Protein AF-A0A4Q6AER2-F1 (afdb_monomer_lite)

Radius of gyration: 23.09 Å; chains: 1; bounding box: 54×40×74 Å

Sequence (255 aa):
MKRNTKSDTPRANVMIEYSQPNTHKSFHVGHMRNVVLGDSLGRIYKACGYPVTMVNYIGDEGAHIAKCLWYILKNGHKAPAEHRGEWLGQMYAAATMALDDATVEEKPVFNAEVSQVLRDIESKKGDTYELWKSTREWSLDDFKEIYEWSGAHFDHWFYESEVSEESQEIVDEYLKKDVFVESDRSASSKPRKRSTSLPPNKISISNKCSVPWIRWASRRRRTATTCRTAWSCSLMERCRLVKGTSSPLANCVSA

pLDDT: mean 76.52, std 24.78, range [23.09, 97.62]

Structure (mmCIF, N/CA/C/O backbone):
data_AF-A0A4Q6AER2-F1
#
_entry.id   AF-A0A4Q6AER2-F1
#
loop_
_atom_site.group_PDB
_atom_site.id
_atom_site.type_symbol
_atom_site.label_atom_id
_atom_site.label_alt_id
_atom_site.label_comp_id
_atom_site.label_asym_id
_atom_site.label_entity_id
_atom_site.label_seq_id
_atom_site.pdbx_PDB_ins_code
_atom_site.Cartn_x
_atom_site.Cartn_y
_atom_site.Cartn_z
_atom_site.occupancy
_atom_site.B_iso_or_equiv
_atom_site.auth_seq_id
_atom_site.auth_comp_id
_atom_site.auth_asym_id
_atom_site.auth_atom_id
_atom_site.pdbx_PDB_model_num
ATOM 1 N N . MET A 1 1 ? -28.070 -12.450 37.925 1.00 40.81 1 MET A N 1
ATOM 2 C CA . MET A 1 1 ? -27.191 -11.322 38.318 1.00 40.81 1 MET A CA 1
ATOM 3 C C . MET A 1 1 ? -27.025 -10.381 37.120 1.00 40.81 1 MET A C 1
ATOM 5 O O . MET A 1 1 ? -26.186 -10.630 36.265 1.00 40.81 1 MET A O 1
ATOM 9 N N . LYS A 1 2 ? -27.866 -9.346 36.980 1.00 42.84 2 LYS A N 1
ATOM 10 C CA . LYS A 1 2 ? -27.660 -8.298 35.962 1.00 42.84 2 LYS A CA 1
ATOM 11 C C . LYS A 1 2 ? -26.623 -7.329 36.528 1.00 42.84 2 LYS A C 1
ATOM 13 O O . LYS A 1 2 ? -26.952 -6.545 37.412 1.00 42.84 2 LYS A O 1
ATOM 18 N N . ARG A 1 3 ? -25.362 -7.432 36.099 1.00 48.50 3 ARG A N 1
ATOM 19 C CA . ARG A 1 3 ? -24.336 -6.445 36.462 1.00 48.50 3 ARG A CA 1
ATOM 20 C C . ARG A 1 3 ? -24.690 -5.132 35.764 1.00 48.50 3 ARG A C 1
ATOM 22 O O . ARG A 1 3 ? -24.495 -4.986 34.565 1.00 48.50 3 ARG A O 1
ATOM 29 N N . ASN A 1 4 ? -25.281 -4.214 36.522 1.00 50.06 4 ASN A N 1
ATOM 30 C CA . ASN A 1 4 ? -25.553 -2.853 36.093 1.00 50.06 4 ASN A CA 1
ATOM 31 C C . ASN A 1 4 ? -24.222 -2.084 36.088 1.00 50.06 4 ASN A C 1
ATOM 33 O O . ASN A 1 4 ? -23.791 -1.581 37.118 1.00 50.06 4 ASN A O 1
ATOM 37 N N . THR A 1 5 ? -23.525 -2.072 34.951 1.00 53.34 5 THR A N 1
ATOM 38 C CA . THR A 1 5 ? -22.252 -1.352 34.762 1.00 53.34 5 THR A CA 1
ATOM 39 C C . THR A 1 5 ? -22.446 -0.116 33.889 1.00 53.34 5 THR A C 1
ATOM 41 O O . THR A 1 5 ? -21.675 0.121 32.955 1.00 53.34 5 THR A O 1
ATOM 44 N N . LYS A 1 6 ? -23.498 0.668 34.137 1.00 52.53 6 LYS A N 1
ATOM 45 C CA . LYS A 1 6 ? -23.556 2.023 33.590 1.00 52.53 6 LYS A CA 1
ATOM 46 C C . LYS A 1 6 ? -22.633 2.896 34.436 1.00 52.53 6 LYS A C 1
ATOM 48 O O . LYS A 1 6 ? -23.032 3.402 35.474 1.00 52.53 6 LYS A O 1
ATOM 53 N N . SER A 1 7 ? -21.369 2.992 34.029 1.00 59.94 7 SER A N 1
ATOM 54 C CA . SER A 1 7 ? -20.524 4.103 34.456 1.00 59.94 7 SER A CA 1
ATOM 55 C C . SER A 1 7 ? -21.081 5.371 33.812 1.00 59.94 7 SER A C 1
ATOM 57 O O . SER A 1 7 ? -21.193 5.413 32.589 1.00 59.94 7 SER A O 1
ATOM 59 N N . ASP A 1 8 ? -21.400 6.393 34.604 1.00 65.56 8 ASP A N 1
ATOM 60 C CA . ASP A 1 8 ? -21.919 7.686 34.117 1.00 65.56 8 ASP A CA 1
ATOM 61 C C . ASP A 1 8 ? -20.894 8.506 33.313 1.00 65.56 8 ASP A C 1
ATOM 63 O O . ASP A 1 8 ? -21.194 9.581 32.799 1.00 65.56 8 ASP A O 1
ATOM 67 N N . THR A 1 9 ? -19.665 8.009 33.167 1.00 71.50 9 THR A N 1
ATOM 68 C CA . THR A 1 9 ? -18.655 8.612 32.300 1.00 71.50 9 THR A CA 1
ATOM 69 C C . THR A 1 9 ? -18.897 8.213 30.840 1.00 71.50 9 THR A C 1
ATOM 71 O O . THR A 1 9 ? -18.952 7.012 30.546 1.00 71.50 9 THR A O 1
ATOM 74 N N . PRO A 1 10 ? -18.988 9.180 29.903 1.00 75.75 10 PRO A N 1
ATOM 75 C CA . PRO A 1 10 ? -19.065 8.887 28.478 1.00 75.75 10 PRO A CA 1
ATOM 76 C C . PRO A 1 10 ? -17.901 7.991 28.046 1.00 75.75 10 PRO A C 1
ATOM 78 O O . PRO A 1 10 ? -16.742 8.250 28.383 1.00 75.75 10 PRO A O 1
ATOM 81 N N . ARG A 1 11 ? -18.204 6.922 27.303 1.00 82.75 11 ARG A N 1
ATOM 82 C CA . ARG A 1 11 ? -17.177 6.038 26.737 1.00 82.75 11 ARG A CA 1
ATOM 83 C C . ARG A 1 11 ? -16.315 6.839 25.759 1.00 82.75 11 ARG A C 1
ATOM 85 O O . ARG A 1 11 ? -16.834 7.624 24.971 1.00 82.75 11 ARG A O 1
ATOM 92 N N . ALA A 1 12 ? -15.004 6.620 25.797 1.00 89.19 12 ALA A N 1
ATOM 93 C CA . ALA A 1 12 ? -14.096 7.227 24.832 1.00 89.19 12 ALA A CA 1
ATOM 94 C C . ALA A 1 12 ? -14.361 6.688 23.416 1.00 89.19 12 ALA A C 1
ATOM 96 O O . ALA A 1 12 ? -14.646 5.503 23.249 1.00 89.19 12 ALA A O 1
ATOM 97 N N . ASN A 1 13 ? -14.210 7.548 22.408 1.00 91.19 13 ASN A N 1
ATOM 98 C CA . ASN A 1 13 ? -14.193 7.136 21.005 1.00 91.19 13 ASN A CA 1
ATOM 99 C C . ASN A 1 13 ? -12.938 6.309 20.717 1.00 91.19 13 ASN A C 1
ATOM 101 O O . ASN A 1 13 ? -11.828 6.720 21.065 1.00 91.19 13 ASN A O 1
ATOM 105 N N . VAL A 1 14 ? -13.115 5.157 20.074 1.00 94.00 14 VAL A N 1
ATOM 106 C CA . VAL A 1 14 ? -12.032 4.223 19.752 1.00 94.00 14 VAL A CA 1
ATOM 107 C C . VAL A 1 14 ? -11.899 4.121 18.237 1.00 94.00 14 VAL A C 1
ATOM 109 O O . VAL A 1 14 ? -12.843 3.752 17.550 1.00 94.00 14 VAL A O 1
ATOM 112 N N . MET A 1 15 ? -10.716 4.421 17.707 1.00 94.88 15 MET A N 1
ATOM 113 C CA . MET A 1 15 ? -10.389 4.163 16.304 1.00 94.88 15 MET A CA 1
ATOM 114 C C . MET A 1 15 ? -9.469 2.947 16.225 1.00 94.88 15 MET A C 1
ATOM 116 O O . MET A 1 15 ? -8.431 2.929 16.891 1.00 94.88 15 MET A O 1
ATOM 120 N N . ILE A 1 16 ? -9.841 1.948 15.425 1.00 95.25 16 ILE A N 1
ATOM 121 C CA . ILE A 1 16 ? -9.050 0.728 15.222 1.00 95.25 16 ILE A CA 1
ATOM 122 C C . ILE A 1 16 ? -8.626 0.673 13.762 1.00 95.25 16 ILE A C 1
ATOM 124 O O . ILE A 1 16 ? -9.452 0.536 12.865 1.00 95.25 16 ILE A O 1
ATOM 128 N N . GLU A 1 17 ? -7.322 0.800 13.554 1.00 95.56 17 GLU A N 1
ATOM 129 C CA . GLU A 1 17 ? -6.663 0.723 12.255 1.00 95.56 17 GLU A CA 1
ATOM 130 C C . GLU A 1 17 ? -6.083 -0.674 12.060 1.00 95.56 17 GLU A C 1
ATOM 132 O O . GLU A 1 17 ? -5.339 -1.150 12.921 1.00 95.56 17 GLU A O 1
ATOM 137 N N . TYR A 1 18 ? -6.440 -1.339 10.961 1.00 95.62 18 TYR A N 1
ATOM 138 C CA . TYR A 1 18 ? -5.986 -2.701 10.685 1.00 95.62 18 TYR A CA 1
ATOM 139 C C . TYR A 1 18 ? -5.980 -3.036 9.187 1.00 95.62 18 TYR A C 1
ATOM 141 O O . TYR A 1 18 ? -6.359 -2.222 8.350 1.00 95.62 18 TYR A O 1
ATOM 149 N N . SER A 1 19 ? -5.520 -4.249 8.864 1.00 94.62 19 SER A N 1
ATOM 150 C CA . SER A 1 19 ? -5.214 -4.753 7.518 1.00 94.62 19 SER A CA 1
ATOM 151 C C . SER A 1 19 ? -4.006 -4.095 6.841 1.00 94.62 19 SER A C 1
ATOM 153 O O . SER A 1 19 ? -2.975 -4.752 6.698 1.00 94.62 19 SER A O 1
ATOM 155 N N . GLN A 1 20 ? -4.115 -2.812 6.483 1.00 91.19 20 GLN A N 1
ATOM 156 C CA . GLN A 1 20 ? -3.054 -1.972 5.906 1.00 91.19 20 GLN A CA 1
ATOM 157 C C . GLN A 1 20 ? -2.209 -2.635 4.799 1.00 91.19 20 GLN A C 1
ATOM 159 O O . GLN A 1 20 ? -0.976 -2.662 4.895 1.00 91.19 20 GLN A O 1
ATOM 164 N N . PRO A 1 21 ? -2.829 -3.216 3.756 1.00 94.44 21 PRO A N 1
ATOM 165 C CA . PRO A 1 21 ? -2.076 -3.776 2.648 1.00 94.44 21 PRO A CA 1
ATOM 166 C C . PRO A 1 21 ? -1.422 -2.672 1.809 1.00 94.44 21 PRO A C 1
ATOM 168 O O . PRO A 1 21 ? -1.890 -1.533 1.742 1.00 94.44 21 PRO A O 1
ATOM 171 N N . ASN A 1 22 ? -0.355 -3.055 1.116 1.00 94.69 22 ASN A N 1
ATOM 172 C CA . ASN A 1 22 ? 0.241 -2.243 0.063 1.00 94.69 22 ASN A CA 1
ATOM 173 C C . ASN A 1 22 ? -0.362 -2.642 -1.283 1.00 94.69 22 ASN A C 1
ATOM 175 O O . ASN A 1 22 ? -0.430 -3.833 -1.589 1.00 94.69 22 ASN A O 1
ATOM 179 N N . THR A 1 23 ? -0.743 -1.664 -2.099 1.00 94.38 23 THR A N 1
ATOM 180 C CA . THR A 1 23 ? -1.141 -1.914 -3.493 1.00 94.38 23 THR A CA 1
ATOM 181 C C . THR A 1 23 ? 0.036 -2.469 -4.299 1.00 94.38 23 THR A C 1
ATOM 183 O O . THR A 1 23 ? 1.196 -2.343 -3.897 1.00 94.38 23 THR A O 1
ATOM 186 N N . HIS A 1 24 ? -0.246 -3.094 -5.445 1.00 94.12 24 HIS A N 1
ATOM 187 C CA . HIS A 1 24 ? 0.768 -3.699 -6.323 1.00 94.12 24 HIS A CA 1
ATOM 188 C C . HIS A 1 24 ? 1.583 -4.835 -5.679 1.00 94.12 24 HIS A C 1
ATOM 190 O O . HIS A 1 24 ? 2.561 -5.293 -6.260 1.00 94.12 24 HIS A O 1
ATOM 196 N N . LYS A 1 25 ? 1.201 -5.307 -4.487 1.00 92.31 25 LYS A N 1
ATOM 197 C CA . LYS A 1 25 ? 1.739 -6.511 -3.851 1.00 92.31 25 LYS A CA 1
ATOM 198 C C . LYS A 1 25 ? 0.611 -7.496 -3.605 1.00 92.31 25 LYS A C 1
ATOM 200 O O . LYS A 1 25 ? -0.510 -7.098 -3.304 1.00 92.31 25 LYS A O 1
ATOM 205 N N . SER A 1 26 ? 0.933 -8.784 -3.647 1.00 89.56 26 SER A N 1
ATOM 206 C CA . SER A 1 26 ? -0.034 -9.827 -3.321 1.00 89.56 26 SER A CA 1
ATOM 207 C C . SER A 1 26 ? -0.502 -9.726 -1.869 1.00 89.56 26 SER A C 1
ATOM 209 O O . SER A 1 26 ? 0.297 -9.589 -0.932 1.00 89.56 26 SER A O 1
ATOM 211 N N . PHE A 1 27 ? -1.808 -9.876 -1.669 1.00 92.62 27 PHE A N 1
ATOM 212 C CA . PHE A 1 27 ? -2.392 -9.999 -0.344 1.00 92.62 27 PHE A CA 1
ATOM 213 C C . PHE A 1 27 ? -2.133 -11.409 0.210 1.00 92.62 27 PHE A C 1
ATOM 215 O O . PHE A 1 27 ? -2.723 -12.386 -0.233 1.00 92.62 27 PHE A O 1
ATOM 222 N N . HIS A 1 28 ? -1.222 -11.538 1.176 1.00 90.06 28 HIS A N 1
ATOM 223 C CA . HIS A 1 28 ? -0.874 -12.831 1.783 1.00 90.06 28 HIS A CA 1
ATOM 224 C C . HIS A 1 28 ? -1.464 -13.034 3.194 1.00 90.06 28 HIS A C 1
ATOM 226 O O . HIS A 1 28 ? -1.944 -12.101 3.839 1.00 90.06 28 HIS A O 1
ATOM 232 N N . VAL A 1 29 ? -1.333 -14.258 3.727 1.00 91.31 29 VAL A N 1
ATOM 233 C CA . VAL A 1 29 ? -1.827 -14.685 5.059 1.00 91.31 29 VAL A CA 1
ATOM 234 C C . VAL A 1 29 ? -1.385 -13.786 6.225 1.00 91.31 29 VAL A C 1
ATOM 236 O O . VAL A 1 29 ? -2.069 -13.674 7.241 1.00 91.31 29 VAL A O 1
ATOM 239 N N . GLY A 1 30 ? -0.255 -13.094 6.070 1.00 90.62 30 GLY A N 1
ATOM 240 C CA . GLY A 1 30 ? 0.243 -12.136 7.058 1.00 90.62 30 GLY A CA 1
ATOM 241 C C . GLY A 1 30 ? -0.695 -10.941 7.235 1.00 90.62 30 GLY A C 1
ATOM 242 O O . GLY A 1 30 ? -0.931 -10.527 8.368 1.00 90.62 30 GLY A O 1
ATOM 243 N N . HIS A 1 31 ? -1.290 -10.442 6.148 1.00 94.12 31 HIS A N 1
ATOM 244 C CA . HIS A 1 31 ? -2.322 -9.408 6.223 1.00 94.12 31 HIS A CA 1
ATOM 245 C C . HIS A 1 31 ? -3.608 -9.968 6.830 1.00 94.12 31 HIS A C 1
ATOM 247 O O . HIS A 1 31 ? -4.196 -9.330 7.699 1.00 94.12 31 HIS A O 1
ATOM 253 N N . MET A 1 32 ? -4.000 -11.195 6.463 1.00 94.44 32 MET A N 1
ATOM 254 C CA . MET A 1 32 ? -5.214 -11.827 6.994 1.00 94.44 32 MET A CA 1
ATOM 255 C C . MET A 1 32 ? -5.188 -11.955 8.524 1.00 94.44 32 MET A C 1
ATOM 257 O O . MET A 1 32 ? -6.190 -11.700 9.188 1.00 94.44 32 MET A O 1
ATOM 261 N N . ARG A 1 33 ? -4.026 -12.246 9.122 1.00 95.50 33 ARG A N 1
ATOM 262 C CA . ARG A 1 33 ? -3.867 -12.209 10.586 1.00 95.50 33 ARG A CA 1
ATOM 263 C C . ARG A 1 33 ? -4.267 -10.849 11.175 1.00 95.50 33 ARG A C 1
ATOM 265 O O . ARG A 1 33 ? -4.957 -10.808 12.193 1.00 95.50 33 ARG A O 1
ATOM 272 N N . ASN A 1 34 ? -3.824 -9.752 10.559 1.00 95.06 34 ASN A N 1
ATOM 273 C CA . ASN A 1 34 ? -4.161 -8.399 11.007 1.00 95.06 34 ASN A CA 1
ATOM 274 C C . ASN A 1 34 ? -5.637 -8.073 10.767 1.00 95.06 34 ASN A C 1
ATOM 276 O O . ASN A 1 34 ? -6.239 -7.410 11.607 1.00 95.06 34 ASN A O 1
ATOM 280 N N . VAL A 1 35 ? -6.215 -8.559 9.662 1.00 96.94 35 VAL A N 1
ATOM 281 C CA . VAL A 1 35 ? -7.654 -8.452 9.372 1.00 96.94 35 VAL A CA 1
ATOM 282 C C . VAL A 1 35 ? -8.470 -9.067 10.500 1.00 96.94 35 VAL A C 1
ATOM 284 O O . VAL A 1 35 ? -9.240 -8.366 11.151 1.00 96.94 35 VAL A O 1
ATOM 287 N N . VAL A 1 36 ? -8.235 -10.348 10.792 1.00 96.19 36 VAL A N 1
ATOM 288 C CA . VAL A 1 36 ? -8.988 -11.089 11.812 1.00 96.19 36 VAL A CA 1
ATOM 289 C C . VAL A 1 36 ? -8.817 -10.459 13.193 1.00 96.19 36 VAL A C 1
ATOM 291 O O . VAL A 1 36 ? -9.798 -10.292 13.918 1.00 96.19 36 VAL A O 1
ATOM 294 N N . LEU A 1 37 ? -7.590 -10.078 13.567 1.00 96.50 37 LEU A N 1
ATOM 295 C CA . LEU A 1 37 ? -7.325 -9.466 14.869 1.00 96.50 37 LEU A CA 1
ATOM 296 C C . LEU A 1 37 ? -8.013 -8.102 15.015 1.00 96.50 37 LEU A C 1
ATOM 298 O O . LEU A 1 37 ? -8.666 -7.854 16.028 1.00 96.50 37 LEU A O 1
ATOM 302 N N . GLY A 1 38 ? -7.866 -7.224 14.022 1.00 96.62 38 GLY A N 1
ATOM 303 C CA . GLY A 1 38 ? -8.434 -5.879 14.053 1.00 96.62 38 GLY A CA 1
ATOM 304 C C . GLY A 1 38 ? -9.960 -5.885 14.050 1.00 96.62 38 GLY A C 1
ATOM 305 O O . GLY A 1 38 ? -10.572 -5.230 14.895 1.00 96.62 38 GLY A O 1
ATOM 306 N N . ASP A 1 39 ? -10.564 -6.694 13.177 1.00 97.19 39 ASP A N 1
ATOM 307 C CA . ASP A 1 39 ? -12.020 -6.837 13.082 1.00 97.19 39 ASP A CA 1
ATOM 308 C C . ASP A 1 39 ? -12.608 -7.429 14.376 1.00 97.19 39 ASP A C 1
ATOM 310 O O . ASP A 1 39 ? -13.579 -6.902 14.928 1.00 97.19 39 ASP A O 1
ATOM 314 N N . SER A 1 40 ? -11.955 -8.450 14.948 1.00 97.50 40 SER A N 1
ATOM 315 C CA . SER A 1 40 ? -12.361 -9.041 16.234 1.00 97.50 40 SER A CA 1
ATOM 316 C C . SER A 1 40 ? -12.315 -8.024 17.372 1.00 97.50 40 SER A C 1
ATOM 318 O O . SER A 1 40 ? -13.262 -7.927 18.155 1.00 97.50 40 SER A O 1
ATOM 320 N N . LEU A 1 41 ? -11.240 -7.232 17.460 1.00 97.00 41 LEU A N 1
ATOM 321 C CA . LEU A 1 41 ? -11.141 -6.158 18.448 1.00 97.00 41 LEU A CA 1
ATOM 322 C C . LEU A 1 41 ? -12.270 -5.145 18.248 1.00 97.00 41 LEU A C 1
ATOM 324 O O . LEU A 1 41 ? -12.969 -4.822 19.206 1.00 97.00 41 LEU A O 1
ATOM 328 N N . GLY A 1 42 ? -12.515 -4.705 17.015 1.00 96.50 42 GLY A N 1
ATOM 329 C CA . GLY A 1 42 ? -13.607 -3.786 16.704 1.00 96.50 42 GLY A CA 1
ATOM 330 C C . GLY A 1 42 ? -14.969 -4.288 17.158 1.00 96.50 42 GLY A C 1
ATOM 331 O O . GLY A 1 42 ? -15.695 -3.559 17.840 1.00 96.50 42 GLY A O 1
ATOM 332 N N . ARG A 1 43 ? -15.290 -5.555 16.887 1.00 96.50 43 ARG A N 1
ATOM 333 C CA . ARG A 1 43 ? -16.536 -6.186 17.349 1.00 96.50 43 ARG A CA 1
ATOM 334 C C . ARG A 1 43 ? -16.627 -6.258 18.870 1.00 96.50 43 ARG A C 1
ATOM 336 O O . ARG A 1 43 ? -17.679 -5.940 19.419 1.00 96.50 43 ARG A O 1
ATOM 343 N N . ILE A 1 44 ? -15.540 -6.614 19.556 1.00 96.88 44 ILE A N 1
ATOM 344 C CA . ILE A 1 44 ? -15.498 -6.671 21.027 1.00 96.88 44 ILE A CA 1
ATOM 345 C C . ILE A 1 44 ? -15.723 -5.280 21.629 1.00 96.88 44 ILE A C 1
ATOM 347 O O . ILE A 1 44 ? -16.546 -5.127 22.531 1.00 96.88 44 ILE A O 1
ATOM 351 N N . TYR A 1 45 ? -15.046 -4.248 21.120 1.00 95.81 45 TYR A N 1
ATOM 352 C CA . TYR A 1 45 ? -15.235 -2.878 21.603 1.00 95.81 45 TYR A CA 1
ATOM 353 C C . TYR A 1 45 ? -16.669 -2.382 21.353 1.00 95.81 45 TYR A C 1
ATOM 355 O O . TYR A 1 45 ? -17.274 -1.810 22.266 1.00 95.81 45 TYR A O 1
ATOM 363 N N . LYS A 1 46 ? -17.245 -2.664 20.173 1.00 94.69 46 LYS A N 1
ATOM 364 C CA . LYS A 1 46 ? -18.656 -2.356 19.867 1.00 94.69 46 LYS A CA 1
ATOM 365 C C . LYS A 1 46 ? -19.608 -3.081 20.830 1.00 94.69 46 LYS A C 1
ATOM 367 O O . LYS A 1 46 ? -20.496 -2.447 21.394 1.00 94.69 46 LYS A O 1
ATOM 372 N N . ALA A 1 47 ? -19.384 -4.370 21.098 1.00 95.50 47 ALA A N 1
ATOM 373 C CA . ALA A 1 47 ? -20.181 -5.157 22.047 1.00 95.50 47 ALA A CA 1
ATOM 374 C C . ALA A 1 47 ? -20.077 -4.643 23.497 1.00 95.50 47 ALA A C 1
ATOM 376 O O . ALA A 1 47 ? -21.044 -4.709 24.254 1.00 95.50 47 ALA A O 1
ATOM 377 N N . CYS A 1 48 ? -18.934 -4.066 23.875 1.00 93.75 48 CYS A N 1
ATOM 378 C CA . CYS A 1 48 ? -18.730 -3.383 25.157 1.00 93.75 48 CYS A CA 1
ATOM 379 C C . CYS A 1 48 ? -19.370 -1.979 25.227 1.00 93.75 48 CYS A C 1
ATOM 381 O O . CYS A 1 48 ? -19.226 -1.294 26.244 1.00 93.75 48 CYS A O 1
ATOM 383 N N . GLY A 1 49 ? -20.061 -1.534 24.170 1.00 91.81 49 GLY A N 1
ATOM 384 C CA . GLY A 1 49 ? -20.753 -0.246 24.108 1.00 91.81 49 GLY A CA 1
ATOM 385 C C . GLY A 1 49 ? -19.844 0.951 23.825 1.00 91.81 49 GLY A C 1
ATOM 386 O O . GLY A 1 49 ? -20.230 2.082 24.119 1.00 91.81 49 GLY A O 1
ATOM 387 N N . TYR A 1 50 ? -18.635 0.729 23.297 1.00 94.88 50 TYR A N 1
ATOM 388 C CA . TYR A 1 50 ? -17.781 1.826 22.844 1.00 94.88 50 TYR A CA 1
ATOM 389 C C . TYR A 1 50 ? -18.227 2.320 21.457 1.00 94.88 50 TYR A C 1
ATOM 391 O O . TYR A 1 50 ? -18.555 1.501 20.596 1.00 94.88 50 TYR A O 1
ATOM 399 N N . PRO A 1 51 ? -18.186 3.637 21.201 1.00 93.12 51 PRO A N 1
ATOM 400 C CA . PRO A 1 51 ? -18.218 4.168 19.844 1.00 93.12 51 PRO A CA 1
ATOM 401 C C . PRO A 1 51 ? -16.898 3.825 19.138 1.00 93.12 51 PRO A C 1
ATOM 403 O O . PRO A 1 51 ? -15.831 4.298 19.538 1.00 93.12 51 PRO A O 1
ATOM 406 N N . VAL A 1 52 ? -16.971 2.965 18.117 1.00 95.75 52 VAL A N 1
ATOM 407 C CA . VAL A 1 52 ? -15.802 2.448 17.388 1.00 95.75 52 VAL A CA 1
ATOM 408 C C . VAL A 1 52 ? -15.854 2.851 15.922 1.00 95.75 52 VAL A C 1
ATOM 410 O O . VAL A 1 52 ? -16.855 2.584 15.261 1.00 95.75 52 VAL A O 1
ATOM 413 N N . THR A 1 53 ? -14.747 3.390 15.416 1.00 96.31 53 THR A N 1
ATOM 414 C CA . THR A 1 53 ? -14.503 3.615 13.985 1.00 96.31 53 THR A CA 1
ATOM 415 C C . THR A 1 53 ? -13.407 2.664 13.507 1.00 96.31 53 THR A C 1
ATOM 417 O O . THR A 1 53 ? -12.259 2.740 13.954 1.00 96.31 53 THR A O 1
ATOM 420 N N . MET A 1 54 ? -13.764 1.746 12.619 1.00 95.94 54 MET A N 1
ATOM 421 C CA . MET A 1 54 ? -12.879 0.751 12.016 1.00 95.94 54 MET A CA 1
ATOM 422 C C . MET A 1 54 ? -12.346 1.297 10.698 1.00 95.94 54 MET A C 1
ATOM 424 O O . MET A 1 54 ? -13.117 1.715 9.838 1.00 95.94 54 MET A O 1
ATOM 428 N N . VAL A 1 55 ? -11.027 1.364 10.550 1.00 96.62 55 VAL A N 1
ATOM 429 C CA . VAL A 1 55 ? -10.396 2.093 9.444 1.00 96.62 55 VAL A CA 1
ATOM 430 C C . VAL A 1 55 ? -9.283 1.280 8.803 1.00 96.62 55 VAL A C 1
ATOM 432 O O . VAL A 1 55 ? -8.535 0.584 9.489 1.00 96.62 55 VAL A O 1
ATOM 435 N N . ASN A 1 56 ? -9.147 1.413 7.489 1.00 95.38 56 ASN A N 1
ATOM 436 C CA . ASN A 1 56 ? -8.017 0.872 6.742 1.00 95.38 56 ASN A CA 1
ATOM 437 C C . ASN A 1 56 ? -7.098 2.013 6.292 1.00 95.38 56 ASN A C 1
ATOM 439 O O . ASN A 1 56 ? -7.572 3.110 6.000 1.00 95.38 56 ASN A O 1
ATOM 443 N N . TYR A 1 57 ? -5.792 1.768 6.257 1.00 94.25 57 TYR A N 1
ATOM 444 C CA . TYR A 1 57 ? -4.795 2.724 5.773 1.00 94.25 57 TYR A CA 1
ATOM 445 C C . TYR A 1 57 ? -3.952 2.036 4.710 1.00 94.25 57 TYR A C 1
ATOM 447 O O . TYR A 1 57 ? -3.063 1.251 5.035 1.00 94.25 57 TYR A O 1
ATOM 455 N N . ILE A 1 58 ? -4.312 2.271 3.454 1.00 94.62 58 ILE A N 1
ATOM 456 C CA . ILE A 1 58 ? -3.754 1.583 2.297 1.00 94.62 58 ILE A CA 1
ATOM 457 C C . ILE A 1 58 ? -2.436 2.239 1.891 1.00 94.62 58 ILE A C 1
ATOM 459 O O . ILE A 1 58 ? -2.376 3.452 1.689 1.00 94.62 58 ILE A O 1
ATOM 463 N N . GLY A 1 59 ? -1.402 1.416 1.713 1.00 93.12 59 GLY A N 1
ATOM 464 C CA . GLY A 1 59 ? -0.135 1.835 1.120 1.00 93.12 59 GLY A CA 1
ATOM 465 C C . GLY A 1 59 ? -0.248 1.908 -0.400 1.00 93.12 59 GLY A C 1
ATOM 466 O O . GLY A 1 59 ? -0.024 0.915 -1.095 1.00 93.12 59 GLY A O 1
ATOM 467 N N . ASP A 1 60 ? -0.636 3.065 -0.929 1.00 92.88 60 ASP A N 1
ATOM 468 C CA . ASP A 1 60 ? -0.785 3.318 -2.368 1.00 92.88 60 ASP A CA 1
ATOM 469 C C . ASP A 1 60 ? 0.281 4.251 -2.955 1.00 92.88 60 ASP A C 1
ATOM 471 O O . ASP A 1 60 ? 0.189 4.655 -4.114 1.00 92.88 60 ASP A O 1
ATOM 475 N N . GLU A 1 61 ? 1.352 4.501 -2.201 1.00 88.12 61 GLU A N 1
ATOM 476 C CA . GLU A 1 61 ? 2.536 5.212 -2.669 1.00 88.12 61 GLU A CA 1
ATOM 477 C C . GLU A 1 61 ? 3.846 4.519 -2.281 1.00 88.12 61 GLU A C 1
ATOM 479 O O . GLU A 1 61 ? 3.945 3.768 -1.311 1.00 88.12 61 GLU A O 1
ATOM 484 N N . GLY A 1 62 ? 4.902 4.831 -3.034 1.00 88.31 62 GLY A N 1
ATOM 485 C CA . GLY A 1 62 ? 6.278 4.507 -2.680 1.00 88.31 62 GLY A CA 1
ATOM 486 C C . GLY A 1 62 ? 6.989 3.606 -3.683 1.00 88.31 62 GLY A C 1
ATOM 487 O O . GLY A 1 62 ? 6.441 3.147 -4.685 1.00 88.31 62 GLY A O 1
ATOM 488 N N . ALA A 1 63 ? 8.259 3.324 -3.388 1.00 90.06 63 ALA A N 1
ATOM 489 C CA . ALA A 1 63 ? 9.171 2.672 -4.326 1.00 90.06 63 ALA A CA 1
ATOM 490 C C . ALA A 1 63 ? 8.716 1.276 -4.784 1.00 90.06 63 ALA A C 1
ATOM 492 O O . ALA A 1 63 ? 9.076 0.842 -5.871 1.00 90.06 63 ALA A O 1
ATOM 493 N N . HIS A 1 64 ? 7.934 0.552 -3.978 1.00 92.31 64 HIS A N 1
ATOM 494 C CA . HIS A 1 64 ? 7.444 -0.772 -4.362 1.00 92.31 64 HIS A CA 1
ATOM 495 C C . HIS A 1 64 ? 6.499 -0.720 -5.572 1.00 92.31 64 HIS A C 1
ATOM 497 O O . HIS A 1 64 ? 6.557 -1.607 -6.420 1.00 92.31 64 HIS A O 1
ATOM 503 N N . ILE A 1 65 ? 5.703 0.345 -5.684 1.00 95.88 65 ILE A N 1
ATOM 504 C CA . ILE A 1 65 ? 4.808 0.576 -6.817 1.00 95.88 65 ILE A CA 1
ATOM 505 C C . ILE A 1 65 ? 5.617 0.969 -8.047 1.00 95.88 65 ILE A C 1
ATOM 507 O O . ILE A 1 65 ? 5.448 0.376 -9.109 1.00 95.88 65 ILE A O 1
ATOM 511 N N . ALA A 1 66 ? 6.569 1.892 -7.880 1.00 96.25 66 ALA A N 1
ATOM 512 C CA . ALA A 1 66 ? 7.454 2.311 -8.962 1.00 96.25 66 ALA A CA 1
ATOM 513 C C . ALA A 1 66 ? 8.242 1.135 -9.558 1.00 96.25 66 ALA A C 1
ATOM 515 O O . ALA A 1 66 ? 8.352 1.035 -10.773 1.00 96.25 66 ALA A O 1
ATOM 516 N N . LYS A 1 67 ? 8.724 0.199 -8.726 1.00 96.00 67 LYS A N 1
ATOM 517 C CA . LYS A 1 67 ? 9.369 -1.042 -9.193 1.00 96.00 67 LYS A CA 1
ATOM 518 C C . LYS A 1 67 ? 8.434 -1.899 -10.046 1.00 96.00 67 LYS A C 1
ATOM 520 O O . LYS A 1 67 ? 8.844 -2.378 -11.097 1.00 96.00 67 LYS A O 1
ATOM 525 N N . CYS A 1 68 ? 7.191 -2.084 -9.600 1.00 97.00 68 CYS A N 1
ATOM 526 C CA . CYS A 1 68 ? 6.199 -2.868 -10.333 1.00 97.00 68 CYS A CA 1
ATOM 527 C C . CYS A 1 68 ? 5.889 -2.233 -11.700 1.00 97.00 68 CYS A C 1
ATOM 529 O O . CYS A 1 68 ? 6.009 -2.895 -12.730 1.00 97.00 68 CYS A O 1
ATOM 531 N N . LEU A 1 69 ? 5.588 -0.929 -11.730 1.00 97.25 69 LEU A N 1
ATOM 532 C CA . LEU A 1 69 ? 5.278 -0.224 -12.979 1.00 97.25 69 LEU A CA 1
ATOM 533 C C . LEU A 1 69 ? 6.483 -0.130 -13.918 1.00 97.25 69 LEU A C 1
ATOM 535 O O . LEU A 1 69 ? 6.325 -0.320 -15.120 1.00 97.25 69 LEU A O 1
ATOM 539 N N . TRP A 1 70 ? 7.686 0.093 -13.383 1.00 97.62 70 TRP A N 1
ATOM 540 C CA . TRP A 1 70 ? 8.927 0.048 -14.156 1.00 97.62 70 TRP A CA 1
ATOM 541 C C . TRP A 1 70 ? 9.064 -1.268 -14.920 1.00 97.62 70 TRP A C 1
ATOM 543 O O . TRP A 1 70 ? 9.321 -1.256 -16.121 1.00 97.62 70 TRP A O 1
ATOM 553 N N . TYR A 1 71 ? 8.837 -2.397 -14.249 1.00 97.50 71 TYR A N 1
ATOM 554 C CA . TYR A 1 71 ? 8.958 -3.711 -14.870 1.00 97.50 71 TYR A CA 1
ATOM 555 C C . TYR A 1 71 ? 7.898 -3.949 -15.953 1.00 97.50 71 TYR A C 1
ATOM 557 O O . TYR A 1 71 ? 8.210 -4.498 -17.011 1.00 97.50 71 TYR A O 1
ATOM 565 N N . ILE A 1 72 ? 6.662 -3.493 -15.723 1.00 96.88 72 ILE A N 1
ATOM 566 C CA . ILE A 1 72 ? 5.575 -3.560 -16.712 1.00 96.88 72 ILE A CA 1
ATOM 567 C C . ILE A 1 72 ? 5.935 -2.748 -17.962 1.00 96.88 72 ILE A C 1
ATOM 569 O O . ILE A 1 72 ? 5.842 -3.266 -19.075 1.00 96.88 72 ILE A O 1
ATOM 573 N N . LEU A 1 73 ? 6.379 -1.501 -17.778 1.00 96.50 73 LEU A N 1
ATOM 574 C CA . LEU A 1 73 ? 6.721 -0.582 -18.865 1.00 96.50 73 LEU A CA 1
ATOM 575 C C . LEU A 1 73 ? 7.947 -1.058 -19.649 1.00 96.50 73 LEU A C 1
ATOM 577 O O . LEU A 1 73 ? 7.912 -1.098 -20.877 1.00 96.50 73 LEU A O 1
ATOM 581 N N . LYS A 1 74 ? 9.011 -1.468 -18.949 1.00 94.69 74 LYS A N 1
ATOM 582 C CA . LYS A 1 74 ? 10.276 -1.902 -19.555 1.00 94.69 74 LYS A CA 1
ATOM 583 C C . LYS A 1 74 ? 10.110 -3.114 -20.467 1.00 94.69 74 LYS A C 1
ATOM 585 O O . LYS A 1 74 ? 10.743 -3.177 -21.516 1.00 94.69 74 LYS A O 1
ATOM 590 N N . ASN A 1 75 ? 9.255 -4.056 -20.075 1.00 94.50 75 ASN A N 1
ATOM 591 C CA . ASN A 1 75 ? 9.037 -5.303 -20.810 1.00 94.50 75 ASN A CA 1
ATOM 592 C C . ASN A 1 75 ? 7.773 -5.282 -21.687 1.00 94.50 75 ASN A C 1
ATOM 594 O O . ASN A 1 75 ? 7.461 -6.278 -22.337 1.00 94.50 75 ASN A O 1
ATOM 598 N N . GLY A 1 76 ? 7.024 -4.172 -21.707 1.00 93.12 76 GLY A N 1
ATOM 599 C CA . GLY A 1 76 ? 5.798 -4.039 -22.497 1.00 93.12 76 GLY A CA 1
ATOM 600 C C . GLY A 1 76 ? 4.691 -5.020 -22.095 1.00 93.12 76 GLY A C 1
ATOM 601 O O . GLY A 1 76 ? 3.914 -5.458 -22.949 1.00 93.12 76 GLY A O 1
ATOM 602 N N . HIS A 1 77 ? 4.622 -5.398 -20.814 1.00 93.19 77 HIS A N 1
ATOM 603 C CA . HIS A 1 77 ? 3.609 -6.331 -20.330 1.00 93.19 77 HIS A CA 1
ATOM 604 C C . HIS A 1 77 ? 2.203 -5.728 -20.439 1.00 93.19 77 HIS A C 1
ATOM 606 O O . HIS A 1 77 ? 1.974 -4.563 -20.117 1.00 93.19 77 HIS A O 1
ATOM 612 N N . LYS A 1 78 ? 1.236 -6.550 -20.857 1.00 92.31 78 LYS A N 1
ATOM 613 C CA . LYS A 1 78 ? -0.179 -6.173 -20.931 1.00 92.31 78 LYS A CA 1
ATOM 614 C C . LYS A 1 78 ? -0.957 -6.880 -19.834 1.00 92.31 78 LYS A C 1
ATOM 616 O O . LYS A 1 78 ? -0.792 -8.083 -19.645 1.00 92.31 78 LYS A O 1
ATOM 621 N N . ALA A 1 79 ? -1.801 -6.125 -19.140 1.00 93.00 79 ALA A N 1
ATOM 622 C CA . ALA A 1 79 ? -2.642 -6.672 -18.089 1.00 93.00 79 ALA A CA 1
ATOM 623 C C . ALA A 1 79 ? -3.667 -7.671 -18.663 1.00 93.00 79 ALA A C 1
ATOM 625 O O . ALA A 1 79 ? -4.206 -7.431 -19.751 1.00 93.00 79 ALA A O 1
ATOM 626 N N . PRO A 1 80 ? -3.961 -8.768 -17.946 1.00 94.19 80 PRO A N 1
ATOM 627 C CA . PRO A 1 80 ? -5.020 -9.696 -18.319 1.00 94.19 80 PRO A CA 1
ATOM 628 C C . PRO A 1 80 ? -6.415 -9.064 -18.170 1.00 94.19 80 PRO A C 1
ATOM 630 O O . PRO A 1 80 ? -6.600 -7.998 -17.568 1.00 94.19 80 PRO A O 1
ATOM 633 N N . ALA A 1 81 ? -7.425 -9.730 -18.735 1.00 91.31 81 ALA A N 1
ATOM 634 C CA . ALA A 1 81 ? -8.817 -9.307 -18.595 1.00 91.31 81 ALA A CA 1
ATOM 635 C C . ALA A 1 81 ? -9.327 -9.469 -17.151 1.00 91.31 81 ALA A C 1
ATOM 637 O O . ALA A 1 81 ? -10.002 -8.572 -16.652 1.00 91.31 81 ALA A O 1
ATOM 638 N N . GLU A 1 82 ? -8.937 -10.558 -16.488 1.00 91.00 82 GLU A N 1
ATOM 639 C CA . GLU A 1 82 ? -9.362 -10.967 -15.143 1.00 91.00 82 GLU A CA 1
ATOM 640 C C . GLU A 1 82 ? -8.145 -11.139 -14.217 1.00 91.00 82 GLU A C 1
ATOM 642 O O . GLU A 1 82 ? -7.008 -11.166 -14.691 1.00 91.00 82 GLU A O 1
ATOM 647 N N . HIS A 1 83 ? -8.375 -11.246 -12.903 1.00 91.00 83 HIS A N 1
ATOM 648 C CA . HIS A 1 83 ? -7.334 -11.469 -11.881 1.00 91.00 83 HIS A CA 1
ATOM 649 C C . HIS A 1 83 ? -6.182 -10.451 -11.929 1.00 91.00 83 HIS A C 1
ATOM 651 O O . HIS A 1 83 ? -4.995 -10.779 -11.843 1.00 91.00 83 HIS A O 1
ATOM 657 N N . ARG A 1 84 ? -6.537 -9.174 -12.105 1.00 94.31 84 ARG A N 1
ATOM 658 C CA . ARG A 1 84 ? -5.562 -8.105 -12.339 1.00 94.31 84 ARG A CA 1
ATOM 659 C C . ARG A 1 84 ? -4.713 -7.785 -11.111 1.00 94.31 84 ARG A C 1
ATOM 661 O O . ARG A 1 84 ? -3.531 -7.493 -11.291 1.00 94.31 84 ARG A O 1
ATOM 668 N N . GLY A 1 85 ? -5.253 -7.838 -9.892 1.00 91.25 85 GLY A N 1
ATOM 669 C CA . GLY A 1 85 ? -4.447 -7.601 -8.692 1.00 91.25 85 GLY A CA 1
ATOM 670 C C . GLY A 1 85 ? -3.483 -8.755 -8.389 1.00 91.25 85 GLY A C 1
ATOM 671 O O . GLY A 1 85 ? -2.318 -8.500 -8.072 1.00 91.25 85 GLY A O 1
ATOM 672 N N . GLU A 1 86 ? -3.886 -10.012 -8.609 1.00 91.44 86 GLU A N 1
ATOM 673 C CA . GLU A 1 86 ? -2.963 -11.159 -8.573 1.00 91.44 86 GLU A CA 1
ATOM 674 C C . GLU A 1 86 ? -1.824 -10.985 -9.584 1.00 91.44 86 GLU A C 1
ATOM 676 O O . GLU A 1 86 ? -0.645 -11.088 -9.223 1.00 91.44 86 GLU A O 1
ATOM 681 N N . TRP A 1 87 ? -2.164 -10.654 -10.832 1.00 95.38 87 TRP A N 1
ATOM 682 C CA . TRP A 1 87 ? -1.184 -10.389 -11.881 1.00 95.38 87 TRP A CA 1
ATOM 683 C C . TRP A 1 87 ? -0.221 -9.256 -11.499 1.00 95.38 87 TRP A C 1
ATOM 685 O O . TRP A 1 87 ? 0.990 -9.398 -11.670 1.00 95.38 87 TRP A O 1
ATOM 695 N N . LEU A 1 88 ? -0.710 -8.163 -10.901 1.00 95.38 88 LEU A N 1
ATOM 696 C CA . LEU A 1 88 ? 0.154 -7.096 -10.379 1.00 95.38 88 LEU A CA 1
ATOM 697 C C . LEU A 1 88 ? 1.114 -7.598 -9.297 1.00 95.38 88 LEU A C 1
ATOM 699 O O . LEU A 1 88 ? 2.281 -7.202 -9.275 1.00 95.38 88 LEU A O 1
ATOM 703 N N . GLY A 1 89 ? 0.648 -8.486 -8.419 1.00 94.19 89 GLY A N 1
ATOM 704 C CA . GLY A 1 89 ? 1.494 -9.141 -7.426 1.00 94.19 89 GLY A CA 1
ATOM 705 C C . GLY A 1 89 ? 2.618 -9.967 -8.061 1.00 94.19 89 GLY A C 1
ATOM 706 O O . GLY A 1 89 ? 3.766 -9.887 -7.614 1.00 94.19 89 GLY A O 1
ATOM 707 N N . GLN A 1 90 ? 2.318 -10.691 -9.144 1.00 94.94 90 GLN A N 1
ATOM 708 C CA . GLN A 1 90 ? 3.313 -11.429 -9.932 1.00 94.94 90 GLN A CA 1
ATOM 709 C C . GLN A 1 90 ? 4.316 -10.479 -10.604 1.00 94.94 90 GLN A C 1
ATOM 711 O O . GLN A 1 90 ? 5.522 -10.720 -10.538 1.00 94.94 90 GLN A O 1
ATOM 716 N N . MET A 1 91 ? 3.849 -9.364 -11.180 1.00 97.12 91 MET A N 1
ATOM 717 C CA . MET A 1 91 ? 4.719 -8.342 -11.779 1.00 97.12 91 MET A CA 1
ATOM 718 C C . MET A 1 91 ? 5.656 -7.715 -10.747 1.00 97.12 91 MET A C 1
ATOM 720 O O . MET A 1 91 ? 6.835 -7.516 -11.028 1.00 97.12 91 MET A O 1
ATOM 724 N N . TYR A 1 92 ? 5.181 -7.456 -9.528 1.00 96.50 92 TYR A N 1
ATOM 725 C CA . TYR A 1 92 ? 6.033 -6.960 -8.448 1.00 96.50 92 TYR A CA 1
ATOM 726 C C . TYR A 1 92 ? 7.095 -7.978 -8.008 1.00 96.50 92 TYR A C 1
ATOM 728 O O . TYR A 1 92 ? 8.245 -7.599 -7.755 1.00 96.50 92 TYR A O 1
ATOM 736 N N . ALA A 1 93 ? 6.732 -9.260 -7.914 1.00 95.62 93 ALA A N 1
ATOM 737 C CA . ALA A 1 93 ? 7.685 -10.320 -7.596 1.00 95.62 93 ALA A CA 1
ATOM 738 C C . ALA A 1 93 ? 8.769 -10.422 -8.682 1.00 95.62 93 ALA A C 1
ATOM 740 O O . ALA A 1 93 ? 9.957 -10.369 -8.363 1.00 95.62 93 ALA A O 1
ATOM 741 N N . ALA A 1 94 ? 8.363 -10.447 -9.955 1.00 96.31 94 ALA A N 1
ATOM 742 C CA . ALA A 1 94 ? 9.272 -10.473 -11.098 1.00 96.31 94 ALA A CA 1
ATOM 743 C C . ALA A 1 94 ? 10.170 -9.225 -11.160 1.00 96.31 94 ALA A C 1
ATOM 745 O O . ALA A 1 94 ? 11.378 -9.344 -11.356 1.00 96.31 94 ALA A O 1
ATOM 746 N N . ALA A 1 95 ? 9.615 -8.037 -10.895 1.00 96.38 95 ALA A N 1
ATOM 747 C CA . ALA A 1 95 ? 10.374 -6.792 -10.796 1.00 96.38 95 ALA A CA 1
ATOM 748 C C . ALA A 1 95 ? 11.444 -6.850 -9.700 1.00 96.38 95 ALA A C 1
ATOM 750 O O . ALA A 1 95 ? 12.557 -6.361 -9.883 1.00 96.38 95 ALA A O 1
ATOM 751 N N . THR A 1 96 ? 11.103 -7.433 -8.549 1.00 95.12 96 THR A N 1
ATOM 752 C CA . THR A 1 96 ? 12.030 -7.570 -7.421 1.00 95.12 96 THR A CA 1
ATOM 753 C C . THR A 1 96 ? 13.172 -8.514 -7.779 1.00 95.12 96 THR A C 1
ATOM 755 O O . THR A 1 96 ? 14.325 -8.136 -7.606 1.00 95.12 96 THR A O 1
ATOM 758 N N . MET A 1 97 ? 12.865 -9.675 -8.365 1.00 95.56 97 MET A N 1
ATOM 759 C CA . MET A 1 97 ? 13.882 -10.626 -8.830 1.00 95.56 97 MET A CA 1
ATOM 760 C C . MET A 1 97 ? 14.798 -9.997 -9.884 1.00 95.56 97 MET A C 1
ATOM 762 O O . MET A 1 97 ? 16.012 -10.045 -9.741 1.00 95.56 97 MET A O 1
ATOM 766 N N . ALA A 1 98 ? 14.236 -9.301 -10.878 1.00 94.50 98 ALA A N 1
ATOM 767 C CA . ALA A 1 98 ? 15.020 -8.628 -11.914 1.00 94.50 98 ALA A CA 1
ATOM 768 C C . ALA A 1 98 ? 15.976 -7.557 -11.355 1.00 94.50 98 ALA A C 1
ATOM 770 O O . ALA A 1 98 ? 17.067 -7.369 -11.884 1.00 94.50 98 ALA A O 1
ATOM 771 N N . LEU A 1 99 ? 15.585 -6.847 -10.292 1.00 93.12 99 LEU A N 1
ATOM 772 C CA . LEU A 1 99 ? 16.445 -5.860 -9.630 1.00 93.12 99 LEU A CA 1
ATOM 773 C C . LEU A 1 99 ? 17.531 -6.508 -8.762 1.00 93.12 99 LEU A C 1
ATOM 775 O O . LEU A 1 99 ? 18.643 -5.979 -8.676 1.00 93.12 99 LEU A O 1
ATOM 779 N N . ASP A 1 100 ? 17.210 -7.621 -8.106 1.00 93.75 100 ASP A N 1
ATOM 780 C CA . ASP A 1 100 ? 18.142 -8.338 -7.236 1.00 93.75 100 ASP A CA 1
ATOM 781 C C . ASP A 1 100 ? 19.217 -9.072 -8.062 1.00 93.75 100 ASP A C 1
ATOM 783 O O . ASP A 1 100 ? 20.411 -8.963 -7.743 1.00 93.75 100 ASP A O 1
ATOM 787 N N . ASP A 1 101 ? 18.804 -9.704 -9.167 1.00 95.38 101 ASP A N 1
ATOM 788 C CA . ASP A 1 101 ? 19.642 -10.490 -10.085 1.00 95.38 101 ASP A CA 1
ATOM 789 C C . ASP A 1 101 ? 20.435 -9.634 -11.093 1.00 95.38 101 ASP A C 1
ATOM 791 O O . ASP A 1 101 ? 21.335 -10.146 -11.758 1.00 95.38 101 ASP A O 1
ATOM 795 N N . ALA A 1 102 ? 20.149 -8.331 -11.190 1.00 94.19 102 ALA A N 1
ATOM 796 C CA . ALA A 1 102 ? 20.861 -7.404 -12.072 1.00 94.19 102 ALA A CA 1
ATOM 797 C C . ALA A 1 102 ? 22.376 -7.365 -11.791 1.00 94.19 102 ALA A C 1
ATOM 799 O O . ALA A 1 102 ? 22.816 -7.400 -10.625 1.00 94.19 102 ALA A O 1
ATOM 800 N N . THR A 1 103 ? 23.181 -7.223 -12.852 1.00 95.25 103 THR A N 1
ATOM 801 C CA . THR A 1 103 ? 24.641 -7.102 -12.712 1.00 95.25 103 THR A CA 1
ATOM 802 C C . THR A 1 103 ? 25.037 -5.802 -12.000 1.00 95.25 103 THR A C 1
ATOM 804 O O . THR A 1 103 ? 24.223 -4.899 -11.776 1.00 95.25 103 THR A O 1
ATOM 807 N N . VAL A 1 104 ? 26.311 -5.686 -11.614 1.00 93.50 104 VAL A N 1
ATOM 808 C CA . VAL A 1 104 ? 26.834 -4.487 -10.931 1.00 93.50 104 VAL A CA 1
ATOM 809 C C . VAL A 1 104 ? 26.672 -3.235 -11.800 1.00 93.50 104 VAL A C 1
ATOM 811 O O . VAL A 1 104 ? 26.420 -2.150 -11.278 1.00 93.50 104 VAL A O 1
ATOM 814 N N . GLU A 1 105 ? 26.758 -3.395 -13.117 1.00 93.75 105 GLU A N 1
ATOM 815 C CA . GLU A 1 105 ? 26.634 -2.340 -14.119 1.00 93.75 105 GLU A CA 1
ATOM 816 C C . GLU A 1 105 ? 25.168 -1.979 -14.405 1.00 93.75 105 GLU A C 1
ATOM 818 O O . GLU A 1 105 ? 24.851 -0.809 -14.613 1.00 93.75 105 GLU A O 1
ATOM 823 N N . GLU A 1 106 ? 24.257 -2.955 -14.370 1.00 93.38 106 GLU A N 1
ATOM 824 C CA . GLU A 1 106 ? 22.824 -2.745 -14.620 1.00 93.38 106 GLU A CA 1
ATOM 825 C C . GLU A 1 106 ? 22.100 -2.116 -13.427 1.00 93.38 106 GLU A C 1
ATOM 827 O O . GLU A 1 106 ? 21.213 -1.276 -13.596 1.00 93.38 106 GLU A O 1
ATOM 832 N N . LYS A 1 107 ? 22.498 -2.477 -12.202 1.00 92.12 107 LYS A N 1
ATOM 833 C CA . LYS A 1 107 ? 21.903 -1.966 -10.957 1.00 92.12 107 LYS A CA 1
ATOM 834 C C . LYS A 1 107 ? 21.7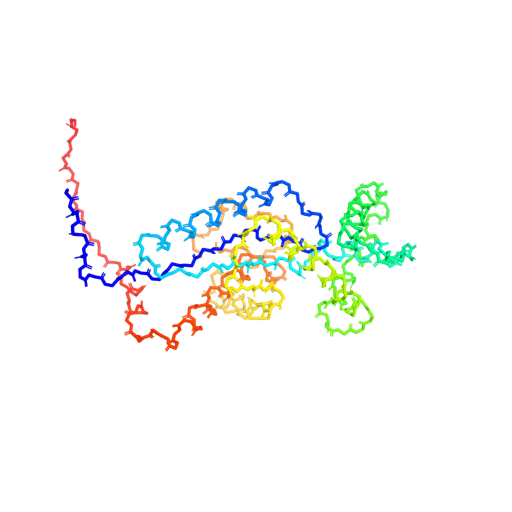63 -0.442 -10.896 1.00 92.12 107 LYS A C 1
ATOM 836 O O . LYS A 1 107 ? 20.670 0.018 -10.551 1.00 92.12 107 LYS A O 1
ATOM 841 N N . PRO A 1 108 ? 22.789 0.381 -11.186 1.00 94.50 108 PRO A N 1
ATOM 842 C CA . PRO A 1 108 ? 22.622 1.834 -11.179 1.00 94.50 108 PRO A CA 1
ATOM 843 C C . PRO A 1 108 ? 21.618 2.310 -12.237 1.00 94.50 108 PRO A C 1
ATOM 845 O O . PRO A 1 108 ? 20.832 3.211 -11.946 1.00 94.50 108 PRO A O 1
ATOM 848 N N . VAL A 1 109 ? 21.587 1.680 -13.415 1.00 94.75 109 VAL A N 1
ATOM 849 C CA . VAL A 1 109 ? 20.647 2.017 -14.496 1.00 94.75 109 VAL A CA 1
ATOM 850 C C . VAL A 1 109 ? 19.214 1.706 -14.072 1.00 94.75 109 VAL A C 1
ATOM 852 O O . VAL A 1 109 ? 18.357 2.587 -14.108 1.00 94.75 109 VAL A O 1
ATOM 855 N N . PHE A 1 110 ? 18.952 0.495 -13.579 1.00 95.12 110 PHE A N 1
ATOM 856 C CA . PHE A 1 110 ? 17.600 0.094 -13.177 1.00 95.12 110 PHE A CA 1
ATOM 857 C C . PHE A 1 110 ? 17.101 0.919 -11.990 1.00 95.12 110 PHE A C 1
ATOM 859 O O . PHE A 1 110 ? 15.947 1.340 -11.967 1.00 95.12 110 PHE A O 1
ATOM 866 N N . ASN A 1 111 ? 17.970 1.227 -11.023 1.00 92.69 111 ASN A N 1
ATOM 867 C CA . ASN A 1 111 ? 17.605 2.104 -9.911 1.00 92.69 111 ASN A CA 1
ATOM 868 C C . ASN A 1 111 ? 17.274 3.528 -10.380 1.00 92.69 111 ASN A C 1
ATOM 870 O O . ASN A 1 111 ? 16.356 4.146 -9.834 1.00 92.69 111 ASN A O 1
ATOM 874 N N . ALA A 1 112 ? 17.984 4.052 -11.384 1.00 94.75 112 ALA A N 1
ATOM 875 C CA . ALA A 1 112 ? 17.681 5.356 -11.967 1.00 94.75 112 ALA A CA 1
ATOM 876 C C . ALA A 1 112 ? 16.335 5.352 -12.710 1.00 94.75 112 ALA A C 1
ATOM 878 O O . ALA A 1 112 ? 15.541 6.274 -12.518 1.00 94.75 112 ALA A O 1
ATOM 879 N N . GLU A 1 113 ? 16.046 4.299 -13.479 1.00 96.06 113 GLU A N 1
ATOM 880 C CA . GLU A 1 113 ? 14.768 4.108 -14.179 1.00 96.06 113 GLU A CA 1
ATOM 881 C C . GLU A 1 113 ? 13.593 3.991 -13.193 1.00 96.06 113 GLU A C 1
ATOM 883 O O . GLU A 1 113 ? 12.611 4.720 -13.314 1.00 96.06 113 GLU A O 1
ATOM 888 N N . VAL A 1 114 ? 13.710 3.154 -12.154 1.00 95.69 114 VAL A N 1
ATOM 889 C CA . VAL A 1 114 ? 12.701 3.045 -11.081 1.00 95.69 114 VAL A CA 1
ATOM 890 C C . VAL A 1 114 ? 12.491 4.391 -10.383 1.00 95.69 114 VAL A C 1
ATOM 892 O O . VAL A 1 114 ? 11.359 4.771 -10.086 1.00 95.69 114 VAL A O 1
ATOM 895 N N . SER A 1 115 ? 13.570 5.138 -10.133 1.00 94.06 115 SER A N 1
ATOM 896 C CA . SER A 1 115 ? 13.474 6.473 -9.531 1.00 94.06 115 SER A CA 1
ATOM 897 C C . SER A 1 115 ? 12.778 7.473 -10.456 1.00 94.06 115 SER A C 1
ATOM 899 O O . SER A 1 115 ? 12.107 8.377 -9.965 1.00 94.06 115 SER A O 1
ATOM 901 N N . GLN A 1 116 ? 12.923 7.332 -11.778 1.00 95.06 116 GLN A N 1
ATOM 902 C CA . GLN A 1 116 ? 12.192 8.150 -12.745 1.00 95.06 116 GLN A CA 1
ATOM 903 C C . GLN A 1 116 ? 10.700 7.823 -12.721 1.00 95.06 116 GLN A C 1
ATOM 905 O O . GLN A 1 116 ? 9.900 8.739 -12.581 1.00 95.06 116 GLN A O 1
ATOM 910 N N . VAL A 1 117 ? 10.332 6.539 -12.730 1.00 95.81 117 VAL A N 1
ATOM 911 C CA . VAL A 1 117 ? 8.927 6.113 -12.617 1.00 95.81 117 VAL A CA 1
ATOM 912 C C . VAL A 1 117 ? 8.288 6.654 -11.337 1.00 95.81 117 VAL A C 1
ATOM 914 O O . VAL A 1 117 ? 7.161 7.137 -11.373 1.00 95.81 117 VAL A O 1
ATOM 917 N N . LEU A 1 118 ? 9.007 6.634 -10.209 1.00 93.81 118 LEU A N 1
ATOM 918 C CA . LEU A 1 118 ? 8.511 7.222 -8.962 1.00 93.81 118 LEU A CA 1
ATOM 919 C C . LEU A 1 118 ? 8.232 8.726 -9.106 1.00 93.81 118 LEU A C 1
ATOM 921 O O . LEU A 1 118 ? 7.154 9.174 -8.725 1.00 93.81 118 LEU A O 1
ATOM 925 N N . ARG A 1 119 ? 9.161 9.486 -9.702 1.00 92.44 119 ARG A N 1
ATOM 926 C CA . ARG A 1 119 ? 8.966 10.922 -9.970 1.00 92.44 119 ARG A CA 1
ATOM 927 C C . ARG A 1 119 ? 7.785 11.181 -10.901 1.00 92.44 119 ARG A C 1
ATOM 929 O O . ARG A 1 119 ? 7.046 12.137 -10.690 1.00 92.44 119 ARG A O 1
ATOM 936 N N . ASP A 1 120 ? 7.591 10.336 -11.909 1.00 94.06 120 ASP A N 1
ATOM 937 C CA . ASP A 1 120 ? 6.476 10.470 -12.846 1.00 94.06 120 ASP A CA 1
ATOM 938 C C . ASP A 1 120 ? 5.130 10.252 -12.134 1.00 94.06 120 ASP A C 1
ATOM 940 O O . ASP A 1 120 ? 4.195 11.022 -12.350 1.00 94.06 120 ASP A O 1
ATOM 944 N N . ILE A 1 121 ? 5.045 9.279 -11.217 1.00 93.19 121 ILE A N 1
ATOM 945 C CA . ILE A 1 121 ? 3.863 9.079 -10.357 1.00 93.19 121 ILE A CA 1
ATOM 946 C C . ILE A 1 121 ? 3.640 10.305 -9.457 1.00 93.19 121 ILE A C 1
ATOM 948 O O . ILE A 1 121 ? 2.529 10.834 -9.396 1.00 93.19 121 ILE A O 1
ATOM 952 N N . GLU A 1 122 ? 4.692 10.796 -8.795 1.00 89.50 122 GLU A N 1
ATOM 953 C CA . GLU A 1 122 ? 4.635 11.966 -7.902 1.00 89.50 122 GLU A CA 1
ATOM 954 C C . GLU A 1 122 ? 4.246 13.258 -8.639 1.00 89.50 122 GLU A C 1
ATOM 956 O O . GLU A 1 122 ? 3.644 14.154 -8.046 1.00 89.50 122 GLU A O 1
ATOM 961 N N . SER A 1 123 ? 4.527 13.347 -9.943 1.00 90.56 123 SER A N 1
ATOM 962 C CA . SER A 1 123 ? 4.141 14.487 -10.782 1.00 90.56 123 SER A CA 1
ATOM 963 C C . SER A 1 123 ? 2.624 14.623 -10.978 1.00 90.56 123 SER A C 1
ATOM 965 O O . SER A 1 123 ? 2.153 15.684 -11.404 1.00 90.56 123 SER A O 1
ATOM 967 N N . LYS A 1 124 ? 1.859 13.561 -10.674 1.00 90.88 124 LYS A N 1
ATOM 968 C CA . LYS A 1 124 ? 0.400 13.459 -10.852 1.00 90.88 124 LYS A CA 1
ATOM 969 C C . LYS A 1 124 ? -0.072 13.691 -12.297 1.00 90.88 124 LYS A C 1
ATOM 971 O O . LYS A 1 124 ? -1.214 14.098 -12.517 1.00 90.88 124 LYS A O 1
ATOM 976 N N . LYS A 1 125 ? 0.805 13.495 -13.289 1.00 90.88 125 LYS A N 1
ATOM 977 C CA . LYS A 1 125 ? 0.544 13.765 -14.712 1.00 90.88 125 LYS A CA 1
ATOM 978 C C . LYS A 1 125 ? 1.211 12.723 -15.611 1.00 90.88 125 LYS A C 1
ATOM 980 O O . LYS A 1 125 ? 2.215 12.123 -15.247 1.00 90.88 125 LYS A O 1
ATOM 985 N N . GLY A 1 126 ? 0.674 12.575 -16.821 1.00 94.69 126 GLY A N 1
ATOM 986 C CA . GLY A 1 126 ? 1.234 11.716 -17.864 1.00 94.69 126 GLY A CA 1
ATOM 987 C C . GLY A 1 126 ? 0.844 10.243 -17.741 1.00 94.69 126 GLY A C 1
ATOM 988 O O . GLY A 1 126 ? 0.169 9.826 -16.799 1.00 94.69 126 GLY A O 1
ATOM 989 N N . ASP A 1 127 ? 1.287 9.456 -18.717 1.00 95.38 127 ASP A N 1
ATOM 990 C CA . ASP A 1 127 ? 0.831 8.076 -18.913 1.00 95.38 127 ASP A CA 1
ATOM 991 C C . ASP A 1 127 ? 1.193 7.159 -17.738 1.00 95.38 127 ASP A C 1
ATOM 993 O O . ASP A 1 127 ? 0.398 6.306 -17.349 1.00 95.38 127 ASP A O 1
ATOM 997 N N . THR A 1 128 ? 2.354 7.370 -17.108 1.00 95.31 128 THR A N 1
ATOM 998 C CA . THR A 1 128 ? 2.774 6.612 -15.918 1.00 95.31 128 THR A CA 1
ATOM 999 C C . THR A 1 128 ? 1.819 6.825 -14.740 1.00 95.31 128 THR A C 1
ATOM 1001 O O . THR A 1 128 ? 1.520 5.881 -14.009 1.00 95.31 128 THR A O 1
ATOM 1004 N N . TYR A 1 129 ? 1.303 8.045 -14.561 1.00 95.31 129 TYR A N 1
ATOM 1005 C CA . TYR A 1 129 ? 0.337 8.346 -13.505 1.00 95.31 129 TYR A CA 1
ATOM 1006 C C . TYR A 1 129 ? -1.049 7.756 -13.805 1.00 95.31 129 TYR A C 1
ATOM 1008 O O . TYR A 1 129 ? -1.712 7.233 -12.908 1.00 95.31 129 TYR A O 1
ATOM 1016 N N . GLU A 1 130 ? -1.485 7.784 -15.066 1.00 96.44 130 GLU A N 1
ATOM 1017 C CA . GLU A 1 130 ? -2.734 7.130 -15.487 1.00 96.44 130 GLU A CA 1
ATOM 1018 C C . GLU A 1 130 ? -2.666 5.605 -15.329 1.00 96.44 130 GLU A C 1
ATOM 1020 O O . GLU A 1 130 ? -3.620 4.977 -14.850 1.00 96.44 130 GLU A O 1
ATOM 1025 N N . LEU A 1 131 ? -1.511 5.014 -15.653 1.00 95.94 131 LEU A N 1
ATOM 1026 C CA . LEU A 1 131 ? -1.238 3.606 -15.397 1.00 95.94 131 LEU A CA 1
ATOM 1027 C C . LEU A 1 131 ? -1.325 3.310 -13.899 1.00 95.94 131 LEU A C 1
ATOM 1029 O O . LEU A 1 131 ? -2.071 2.413 -13.519 1.00 95.94 131 LEU A O 1
ATOM 1033 N N . TRP A 1 132 ? -0.652 4.106 -13.059 1.00 96.62 132 TRP A N 1
ATOM 1034 C CA . TRP A 1 132 ? -0.706 3.978 -11.600 1.00 96.62 132 TRP A CA 1
ATOM 1035 C C . TRP A 1 132 ? -2.134 4.020 -11.051 1.00 96.62 132 TRP A C 1
ATOM 1037 O O . TRP A 1 132 ? -2.491 3.170 -10.239 1.00 96.62 132 TRP A O 1
ATOM 1047 N N . LYS A 1 133 ? -2.975 4.965 -11.496 1.00 96.25 133 LYS A N 1
ATOM 1048 C CA . LYS A 1 133 ? -4.381 5.037 -11.056 1.00 96.25 133 LYS A CA 1
ATOM 1049 C C . LYS A 1 133 ? -5.142 3.757 -11.393 1.00 96.25 133 LYS A C 1
ATOM 1051 O O . LYS A 1 133 ? -5.871 3.237 -10.551 1.00 96.25 133 LYS A O 1
ATOM 1056 N N . SER A 1 134 ? -4.950 3.249 -12.609 1.00 95.81 134 SER A N 1
ATOM 1057 C CA . SER A 1 134 ? -5.634 2.048 -13.094 1.00 95.81 134 SER A CA 1
ATOM 1058 C C . SER A 1 134 ? -5.204 0.804 -12.315 1.00 95.81 134 SER A C 1
ATOM 1060 O O . SER A 1 134 ? -6.042 0.054 -11.820 1.00 95.81 134 SER A O 1
ATOM 1062 N N . THR A 1 135 ? -3.897 0.603 -12.149 1.00 96.38 135 THR A N 1
ATOM 1063 C CA . THR A 1 135 ? -3.330 -0.554 -11.441 1.00 96.38 135 THR A CA 1
ATOM 1064 C C . THR A 1 135 ? -3.577 -0.495 -9.933 1.00 96.38 135 THR A C 1
ATOM 1066 O O . THR A 1 135 ? -3.783 -1.524 -9.282 1.00 96.38 135 THR A O 1
ATOM 1069 N N . ARG A 1 136 ? -3.617 0.713 -9.361 1.00 95.94 136 ARG A N 1
ATOM 1070 C CA . ARG A 1 136 ? -4.070 0.944 -7.988 1.00 95.94 136 ARG A CA 1
ATOM 1071 C C . ARG A 1 136 ? -5.498 0.449 -7.804 1.00 95.94 136 ARG A C 1
ATOM 1073 O O . ARG A 1 136 ? -5.725 -0.300 -6.860 1.00 95.94 136 ARG A O 1
ATOM 1080 N N . GLU A 1 137 ? -6.429 0.820 -8.685 1.00 96.38 137 GLU A N 1
ATOM 1081 C CA . GLU A 1 137 ? -7.824 0.381 -8.555 1.00 96.38 137 GLU A CA 1
ATOM 1082 C C . GLU A 1 137 ? -7.947 -1.141 -8.643 1.00 96.38 137 GLU A C 1
ATOM 1084 O O . GLU A 1 137 ? -8.615 -1.730 -7.804 1.00 96.38 137 GLU A O 1
ATOM 1089 N N . TRP A 1 138 ? -7.195 -1.800 -9.532 1.00 96.25 138 TRP A N 1
ATOM 1090 C CA . TRP A 1 138 ? -7.176 -3.271 -9.590 1.00 96.25 138 TRP A CA 1
ATOM 1091 C C . TRP A 1 138 ? -6.738 -3.908 -8.267 1.00 96.25 138 TRP A C 1
ATOM 1093 O O . TRP A 1 138 ? -7.288 -4.922 -7.858 1.00 96.25 138 TRP A O 1
ATOM 1103 N N . SER A 1 139 ? -5.769 -3.305 -7.568 1.00 96.06 139 SER A N 1
ATOM 1104 C CA . SER A 1 139 ? -5.379 -3.779 -6.232 1.00 96.06 139 SER A CA 1
ATOM 1105 C C . SER A 1 139 ? -6.495 -3.560 -5.203 1.00 96.06 139 SER A C 1
ATOM 1107 O O . SER A 1 139 ? -6.681 -4.381 -4.310 1.00 96.06 139 SER A O 1
ATOM 1109 N N . LEU A 1 140 ? -7.215 -2.437 -5.295 1.00 95.75 140 LEU A N 1
ATOM 1110 C CA . LEU A 1 140 ? -8.309 -2.120 -4.378 1.00 95.75 140 LEU A CA 1
ATOM 1111 C C . LEU A 1 140 ? -9.519 -3.027 -4.591 1.00 95.75 140 LEU A C 1
ATOM 1113 O O . LEU A 1 140 ? -10.142 -3.404 -3.602 1.00 95.75 140 LEU A O 1
ATOM 1117 N N . ASP A 1 141 ? -9.832 -3.381 -5.833 1.00 95.25 141 ASP A N 1
ATOM 1118 C CA . ASP A 1 141 ? -10.909 -4.312 -6.166 1.00 95.25 141 ASP A CA 1
ATOM 1119 C C . ASP A 1 141 ? -10.636 -5.700 -5.575 1.00 95.25 141 ASP A C 1
ATOM 1121 O O . ASP A 1 141 ? -11.454 -6.189 -4.796 1.00 95.25 141 ASP A O 1
ATOM 1125 N N . ASP A 1 142 ? -9.434 -6.252 -5.779 1.00 94.19 142 ASP A N 1
ATOM 1126 C CA . ASP A 1 142 ? -9.013 -7.506 -5.137 1.00 94.19 142 ASP A CA 1
ATOM 1127 C C . ASP A 1 142 ? -9.116 -7.425 -3.598 1.00 94.19 142 ASP A C 1
ATOM 1129 O O . ASP A 1 142 ? -9.552 -8.364 -2.930 1.00 94.19 142 ASP A O 1
ATOM 1133 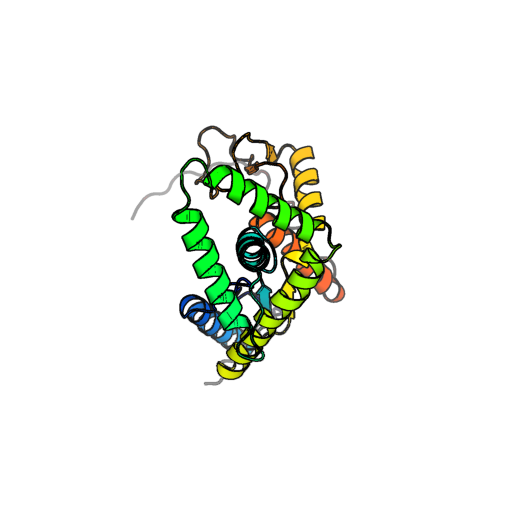N N . PHE A 1 143 ? -8.740 -6.291 -2.990 1.00 95.56 143 PHE A N 1
ATOM 1134 C CA . PHE A 1 143 ? -8.877 -6.123 -1.539 1.00 95.56 143 PHE A CA 1
ATOM 1135 C C . PHE A 1 143 ? -10.341 -6.118 -1.090 1.00 95.56 143 PHE A C 1
ATOM 1137 O O . PHE A 1 143 ? -10.645 -6.713 -0.055 1.00 95.56 143 PHE A O 1
ATOM 1144 N N . LYS A 1 144 ? -11.241 -5.460 -1.834 1.00 95.31 144 LYS A N 1
ATOM 1145 C CA . LYS A 1 144 ? -12.682 -5.445 -1.531 1.00 95.31 144 LYS A CA 1
ATOM 1146 C C . LYS A 1 144 ? -13.241 -6.868 -1.549 1.00 95.31 144 LYS A C 1
ATOM 1148 O O . LYS A 1 144 ? -13.894 -7.244 -0.580 1.00 95.31 144 LYS A O 1
ATOM 1153 N N . GLU A 1 145 ? -12.900 -7.668 -2.561 1.00 94.81 145 GLU A N 1
ATOM 1154 C CA . GLU A 1 145 ? -13.317 -9.076 -2.658 1.00 94.81 145 GLU A CA 1
ATOM 1155 C C . GLU A 1 145 ? -12.839 -9.900 -1.452 1.00 94.81 145 GLU A C 1
ATOM 1157 O O . GLU A 1 145 ? -13.612 -10.641 -0.841 1.00 94.81 145 GLU A O 1
ATOM 1162 N N . ILE A 1 146 ? -11.578 -9.728 -1.038 1.00 94.81 146 ILE A N 1
ATOM 1163 C CA . ILE A 1 146 ? -11.019 -10.424 0.132 1.00 94.81 146 ILE A CA 1
ATOM 1164 C C . ILE A 1 146 ? -11.723 -10.002 1.431 1.00 94.81 146 ILE A C 1
ATOM 1166 O O . ILE A 1 146 ? -11.972 -10.836 2.312 1.00 94.81 146 ILE A O 1
ATOM 1170 N N . TYR A 1 147 ? -12.027 -8.713 1.598 1.00 96.50 147 TYR A N 1
ATOM 1171 C CA . TYR A 1 147 ? -12.716 -8.227 2.797 1.00 96.50 147 TYR A CA 1
ATOM 1172 C C . TYR A 1 147 ? -14.174 -8.667 2.849 1.00 96.50 147 TYR A C 1
ATOM 1174 O O . TYR A 1 147 ? -14.639 -9.052 3.921 1.00 96.50 147 TYR A O 1
ATOM 1182 N N . GLU A 1 148 ? -14.857 -8.692 1.706 1.00 96.19 148 GLU A N 1
ATOM 1183 C CA . GLU A 1 148 ? -16.200 -9.251 1.589 1.00 96.19 148 GLU A CA 1
ATOM 1184 C C . GLU A 1 148 ? -16.202 -10.740 1.948 1.00 96.19 148 GLU A C 1
ATOM 1186 O O . GLU A 1 148 ? -16.955 -11.162 2.827 1.00 96.19 148 GLU A O 1
ATOM 1191 N N . TRP A 1 149 ? -15.283 -11.518 1.368 1.00 95.88 149 TRP A N 1
ATOM 1192 C CA . TRP A 1 149 ? -15.133 -12.943 1.666 1.00 95.88 149 TRP A CA 1
ATOM 1193 C C . TRP A 1 149 ? -14.840 -13.218 3.149 1.00 95.88 149 TRP A C 1
ATOM 1195 O O . TRP A 1 149 ? -15.413 -14.131 3.743 1.00 95.88 149 TRP A O 1
ATOM 1205 N N . SER A 1 150 ? -13.961 -12.425 3.769 1.00 95.12 150 SER A N 1
ATOM 1206 C CA . SER A 1 150 ? -13.606 -12.582 5.189 1.00 95.12 150 SER A CA 1
ATOM 1207 C C . SER A 1 150 ? -14.645 -12.004 6.159 1.00 95.12 150 SER A C 1
ATOM 1209 O O . SER A 1 150 ? -14.548 -12.239 7.366 1.00 95.12 150 SER A O 1
ATOM 1211 N N . GLY A 1 151 ? -15.634 -11.255 5.661 1.00 95.75 151 GLY A N 1
ATOM 1212 C CA . GLY A 1 151 ? -16.630 -10.557 6.474 1.00 95.75 151 GLY A CA 1
ATOM 1213 C C . GLY A 1 151 ? -16.061 -9.398 7.301 1.00 95.75 151 GLY A C 1
ATOM 1214 O O . GLY A 1 151 ? -16.686 -8.988 8.286 1.00 95.75 151 GLY A O 1
ATOM 1215 N N . ALA A 1 152 ? -14.879 -8.894 6.938 1.00 95.50 152 ALA A N 1
ATOM 1216 C CA . ALA A 1 152 ? -14.237 -7.768 7.605 1.00 95.50 152 ALA A CA 1
ATOM 1217 C C . ALA A 1 152 ? -14.904 -6.445 7.205 1.00 95.50 152 ALA A C 1
ATOM 1219 O O . ALA A 1 152 ? -15.197 -6.220 6.032 1.00 95.50 152 ALA A O 1
ATOM 1220 N N . HIS A 1 153 ? -15.118 -5.547 8.169 1.00 91.69 153 HIS A N 1
ATOM 1221 C CA . HIS A 1 153 ? -15.827 -4.282 7.927 1.00 91.69 153 HIS A CA 1
ATOM 1222 C C . HIS A 1 153 ? -14.939 -3.058 8.143 1.00 91.69 153 HIS A C 1
ATOM 1224 O O . HIS A 1 153 ? -14.296 -2.925 9.175 1.00 91.69 153 HIS A O 1
ATOM 1230 N N . PHE A 1 154 ? -14.992 -2.082 7.242 1.00 96.31 154 PHE A N 1
ATOM 1231 C CA . PHE A 1 154 ? -14.313 -0.799 7.429 1.00 96.31 154 PHE A CA 1
ATOM 1232 C C . PHE A 1 154 ? -15.304 0.348 7.258 1.00 96.31 154 PHE A C 1
ATOM 1234 O O . PHE A 1 154 ? -16.043 0.393 6.280 1.00 96.31 154 PHE A O 1
ATOM 1241 N N . ASP A 1 155 ? -15.290 1.295 8.192 1.00 95.00 155 ASP A N 1
ATOM 1242 C CA . ASP A 1 155 ? -16.082 2.523 8.121 1.00 95.00 155 ASP A CA 1
ATOM 1243 C C . ASP A 1 155 ? -15.428 3.538 7.167 1.00 95.00 155 ASP A C 1
ATOM 1245 O O . ASP A 1 155 ? -16.122 4.247 6.442 1.00 95.00 155 ASP A O 1
ATOM 1249 N N . HIS A 1 156 ? -14.088 3.585 7.131 1.00 93.69 156 HIS A N 1
ATOM 1250 C CA . HIS A 1 156 ? -13.331 4.471 6.243 1.00 93.69 156 HIS A CA 1
ATOM 1251 C C . HIS A 1 156 ? -12.033 3.843 5.736 1.00 93.69 156 HIS A C 1
ATOM 1253 O O . HIS A 1 156 ? -11.337 3.127 6.462 1.00 93.69 156 HIS A O 1
ATOM 1259 N N . TRP A 1 157 ? -11.681 4.186 4.500 1.00 94.62 157 TRP A N 1
ATOM 1260 C CA . TRP A 1 157 ? -10.408 3.853 3.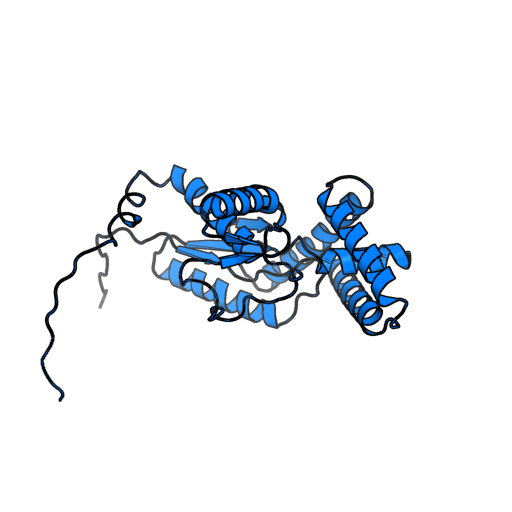874 1.00 94.62 157 TRP A CA 1
ATOM 1261 C C . TRP A 1 157 ? -9.623 5.141 3.692 1.00 94.62 157 TRP A C 1
ATOM 1263 O O . TRP A 1 157 ? -10.139 6.121 3.164 1.00 94.62 157 TRP A O 1
ATOM 1273 N N . PHE A 1 158 ? -8.393 5.133 4.173 1.00 92.94 158 PHE A N 1
ATOM 1274 C CA . PHE A 1 158 ? -7.446 6.220 4.020 1.00 92.94 158 PHE A CA 1
ATOM 1275 C C . PHE A 1 158 ? -6.309 5.752 3.130 1.00 92.94 158 PHE A C 1
ATOM 1277 O O . PHE A 1 158 ? -5.934 4.576 3.168 1.00 92.94 158 PHE A O 1
ATOM 1284 N N . TYR A 1 159 ? -5.726 6.688 2.398 1.00 92.69 159 TYR A N 1
ATOM 1285 C CA . TYR A 1 159 ? -4.668 6.398 1.444 1.00 92.69 159 TYR A CA 1
ATOM 1286 C C . TYR A 1 159 ? -3.412 7.194 1.788 1.00 92.69 159 TYR A C 1
ATOM 1288 O O . TYR A 1 159 ? -3.496 8.357 2.196 1.00 92.69 159 TYR A O 1
ATOM 1296 N N . GLU A 1 160 ? -2.236 6.581 1.645 1.00 87.56 160 GLU A N 1
ATOM 1297 C CA . GLU A 1 160 ? -0.972 7.294 1.852 1.00 87.56 160 GLU A CA 1
ATOM 1298 C C . GLU A 1 160 ? -0.854 8.496 0.913 1.00 87.56 160 GLU A C 1
ATOM 1300 O O . GLU A 1 160 ? -0.391 9.556 1.344 1.00 87.56 160 GLU A O 1
ATOM 1305 N N . SER A 1 161 ? -1.365 8.370 -0.316 1.00 87.50 161 SER A N 1
ATOM 1306 C CA . SER A 1 161 ? -1.334 9.446 -1.306 1.00 87.50 161 SER A CA 1
ATOM 1307 C C . SER A 1 161 ? -2.097 10.705 -0.916 1.00 87.50 161 SER A C 1
ATOM 1309 O O . SER A 1 161 ? -1.816 11.796 -1.410 1.00 87.50 161 SER A O 1
ATOM 1311 N N . GLU A 1 162 ? -3.079 10.590 -0.023 1.00 86.88 162 GLU A N 1
ATOM 1312 C CA . GLU A 1 162 ? -3.895 11.731 0.396 1.00 86.88 162 GLU A CA 1
ATOM 1313 C C . GLU A 1 162 ? -3.159 12.666 1.352 1.00 86.88 162 GLU A C 1
ATOM 1315 O O . GLU A 1 162 ? -3.566 13.820 1.499 1.00 86.88 162 GLU A O 1
ATOM 1320 N N . VAL A 1 163 ? -2.120 12.180 2.036 1.00 83.38 163 VAL A N 1
ATOM 1321 C CA . VAL A 1 163 ? -1.435 12.909 3.115 1.00 83.38 163 VAL A CA 1
ATOM 1322 C C . VAL A 1 163 ? -0.006 13.307 2.765 1.00 83.38 163 VAL A C 1
ATOM 1324 O O . VAL A 1 163 ? 0.653 13.945 3.585 1.00 83.38 163 VAL A O 1
ATOM 1327 N N . SER A 1 164 ? 0.487 12.969 1.573 1.00 75.88 164 SER A N 1
ATOM 1328 C CA . SER A 1 164 ? 1.888 13.183 1.188 1.00 75.88 164 SER A CA 1
ATOM 1329 C C . SER A 1 164 ? 2.330 14.648 1.248 1.00 75.88 164 SER A C 1
ATOM 1331 O O . SER A 1 164 ? 3.396 14.924 1.801 1.00 75.88 164 SER A O 1
ATOM 1333 N N . GLU A 1 165 ? 1.495 15.582 0.784 1.00 76.94 165 GLU A N 1
ATOM 1334 C CA . GLU A 1 165 ? 1.779 17.028 0.811 1.00 76.94 165 GLU A CA 1
ATOM 1335 C C . GLU A 1 165 ? 1.786 17.586 2.243 1.00 76.94 165 GLU A C 1
ATOM 1337 O O . GLU A 1 165 ? 2.783 18.152 2.683 1.00 76.94 165 GLU A O 1
ATOM 1342 N N . GLU A 1 166 ? 0.736 17.331 3.030 1.00 77.56 166 GLU A N 1
ATOM 1343 C CA . GLU A 1 166 ? 0.672 17.773 4.435 1.00 77.56 166 GLU A CA 1
ATOM 1344 C C . GLU A 1 166 ? 1.811 17.199 5.282 1.00 77.56 166 GLU A C 1
ATOM 1346 O O . GLU A 1 166 ? 2.312 17.825 6.215 1.00 77.56 166 GLU A O 1
ATOM 1351 N N . SER A 1 167 ? 2.242 15.982 4.960 1.00 75.75 167 SER A N 1
ATOM 1352 C CA . SER A 1 167 ? 3.369 15.356 5.644 1.00 75.75 167 SER A CA 1
ATOM 1353 C C . SER A 1 167 ? 4.662 16.118 5.403 1.00 75.75 167 SER A C 1
ATOM 1355 O O . SER A 1 167 ? 5.475 16.213 6.320 1.00 75.75 167 SER A O 1
ATOM 1357 N N . GLN A 1 168 ? 4.841 16.678 4.204 1.00 77.56 168 GLN A N 1
ATOM 1358 C CA . GLN A 1 168 ? 5.991 17.511 3.874 1.00 77.56 168 GLN A CA 1
ATOM 1359 C C . GLN A 1 168 ? 5.983 18.817 4.672 1.00 77.56 168 GLN A C 1
ATOM 1361 O O . GLN A 1 168 ? 7.009 19.204 5.226 1.00 77.56 168 GLN A O 1
ATOM 1366 N N . GLU A 1 169 ? 4.819 19.445 4.830 1.00 82.25 169 GLU A N 1
ATOM 1367 C CA . GLU A 1 169 ? 4.688 20.652 5.654 1.00 82.25 169 GLU A CA 1
ATOM 1368 C C . GLU A 1 169 ? 5.074 20.389 7.114 1.00 82.25 169 GLU A C 1
ATOM 1370 O O . GLU A 1 169 ? 5.745 21.209 7.742 1.00 82.25 169 GLU A O 1
ATOM 1375 N N . ILE A 1 170 ? 4.712 19.216 7.650 1.00 80.56 170 ILE A N 1
ATOM 1376 C CA . ILE A 1 170 ? 5.141 18.783 8.987 1.00 80.56 170 ILE A CA 1
ATOM 1377 C C . ILE A 1 170 ? 6.660 18.602 9.034 1.00 80.56 170 ILE A C 1
ATOM 1379 O O . ILE A 1 170 ? 7.285 18.998 10.019 1.00 80.56 170 ILE A O 1
ATOM 1383 N N . VAL A 1 171 ? 7.275 18.026 7.997 1.00 77.62 171 VAL A N 1
ATOM 1384 C CA . VAL A 1 171 ? 8.741 17.928 7.922 1.00 77.62 171 VAL A CA 1
ATOM 1385 C C . VAL A 1 171 ? 9.375 19.312 8.009 1.00 77.62 171 VAL A C 1
ATOM 1387 O O . VAL A 1 171 ? 10.225 19.543 8.871 1.00 77.62 171 VAL A O 1
ATOM 1390 N N . ASP A 1 172 ? 8.917 20.241 7.180 1.00 79.88 172 ASP A N 1
ATOM 1391 C CA . ASP A 1 172 ? 9.471 21.590 7.095 1.00 79.88 172 ASP A CA 1
ATOM 1392 C C . ASP A 1 172 ? 9.247 22.383 8.391 1.00 79.88 172 ASP A C 1
ATOM 1394 O O . ASP A 1 172 ? 10.138 23.097 8.859 1.00 79.88 172 ASP A O 1
ATOM 1398 N N . GLU A 1 173 ? 8.078 22.230 9.019 1.00 82.31 173 GLU A N 1
ATOM 1399 C CA . GLU A 1 173 ? 7.749 22.820 10.319 1.00 82.31 173 GLU A CA 1
ATOM 1400 C C . GLU A 1 173 ? 8.722 22.341 11.409 1.00 82.31 173 GLU A C 1
ATOM 1402 O O . GLU A 1 173 ? 9.217 23.142 12.206 1.00 82.31 173 GLU A O 1
ATOM 1407 N N . TYR A 1 174 ? 9.013 21.041 11.459 1.00 80.00 174 TYR A N 1
ATOM 1408 C CA . TYR A 1 174 ? 9.840 20.449 12.514 1.00 80.00 174 TYR A CA 1
ATOM 1409 C C . TYR A 1 174 ? 11.343 20.583 12.249 1.00 80.00 174 TYR A C 1
ATOM 1411 O O . TYR A 1 174 ? 12.118 20.621 13.210 1.00 80.00 174 TYR A O 1
ATOM 1419 N N . LEU A 1 175 ? 11.752 20.740 10.986 1.00 80.19 175 LEU A N 1
ATOM 1420 C CA . LEU A 1 175 ? 13.089 21.210 10.613 1.00 80.19 175 LEU A CA 1
ATOM 1421 C C . LEU A 1 175 ? 13.312 22.645 11.107 1.00 80.19 175 LEU A C 1
ATOM 1423 O O . LEU A 1 175 ? 14.305 22.917 11.777 1.00 80.19 175 LEU A O 1
ATOM 1427 N N . LYS A 1 176 ? 12.349 23.553 10.879 1.00 83.88 176 LYS A N 1
ATOM 1428 C CA . LYS A 1 176 ? 12.411 24.941 11.387 1.00 83.88 176 LYS A CA 1
ATOM 1429 C C . LYS A 1 176 ? 12.472 25.014 12.914 1.00 83.88 176 LYS A C 1
ATOM 1431 O O . LYS A 1 176 ? 13.059 25.941 13.461 1.00 83.88 176 LYS A O 1
ATOM 1436 N N . LYS A 1 177 ? 11.864 24.048 13.606 1.00 82.12 177 LYS A N 1
ATOM 1437 C CA . LYS A 1 177 ? 11.864 23.952 15.075 1.00 82.12 177 LYS A CA 1
ATOM 1438 C C . LYS A 1 177 ? 13.105 23.261 15.656 1.00 82.12 177 LYS A C 1
ATOM 1440 O O . LYS A 1 177 ? 13.127 23.032 16.863 1.00 82.12 177 LYS A O 1
ATOM 1445 N N . ASP A 1 178 ? 14.097 22.908 14.831 1.00 79.31 178 ASP A N 1
ATOM 1446 C CA . ASP A 1 178 ? 15.322 22.184 15.227 1.00 79.31 178 ASP A CA 1
ATOM 1447 C C . ASP A 1 178 ? 15.045 20.844 15.950 1.00 79.31 178 ASP A C 1
ATOM 1449 O O . ASP A 1 178 ? 15.847 20.330 16.736 1.00 79.31 178 ASP A O 1
ATOM 1453 N N . VAL A 1 179 ? 13.870 20.262 15.683 1.00 78.12 179 VAL A N 1
ATOM 1454 C CA . VAL A 1 179 ? 13.488 18.923 16.153 1.00 78.12 179 VAL A CA 1
ATOM 1455 C C . VAL A 1 179 ? 13.968 17.874 15.154 1.00 78.12 179 VAL A C 1
ATOM 1457 O O . VAL A 1 179 ? 14.429 16.802 15.554 1.00 78.12 179 VAL A O 1
ATOM 1460 N N . PHE A 1 180 ? 13.880 18.177 13.856 1.00 78.31 180 PHE A N 1
ATOM 1461 C CA . PHE A 1 180 ? 14.438 17.344 12.795 1.00 78.31 180 PHE A CA 1
ATOM 1462 C C . PHE A 1 180 ? 15.814 17.845 12.370 1.00 78.31 180 PHE A C 1
ATOM 1464 O O . PHE A 1 180 ? 16.039 19.047 12.275 1.00 78.31 180 PHE A O 1
ATOM 1471 N N . VAL A 1 181 ? 16.727 16.909 12.106 1.00 74.00 181 VAL A N 1
ATOM 1472 C CA . VAL A 1 181 ? 18.065 17.196 11.572 1.00 74.00 181 VAL A CA 1
ATOM 1473 C C . VAL A 1 181 ? 18.270 16.380 10.306 1.00 74.00 181 VAL A C 1
ATOM 1475 O O . VAL A 1 181 ? 18.049 15.165 10.297 1.00 74.00 181 VAL A O 1
ATOM 1478 N N . GLU A 1 182 ? 18.690 17.046 9.238 1.00 67.12 182 GLU A N 1
ATOM 1479 C CA . GLU A 1 182 ? 19.014 16.395 7.974 1.00 67.12 182 GLU A CA 1
ATOM 1480 C C . GLU A 1 182 ? 20.277 15.537 8.137 1.00 67.12 182 GLU A C 1
ATOM 1482 O O . GLU A 1 182 ? 21.241 15.936 8.792 1.00 67.12 182 GLU A O 1
ATOM 1487 N N . SER A 1 183 ? 20.256 14.323 7.593 1.00 60.28 183 SER A N 1
ATOM 1488 C CA . SER A 1 183 ? 21.452 13.483 7.495 1.00 60.28 183 SER A CA 1
ATOM 1489 C C . SER A 1 183 ? 21.667 13.037 6.059 1.00 60.28 183 SER A C 1
ATOM 1491 O O . SER A 1 183 ? 20.703 12.680 5.383 1.00 60.28 183 SER A O 1
ATOM 1493 N N . ASP A 1 184 ? 22.931 12.962 5.642 1.00 42.81 184 ASP A N 1
ATOM 1494 C CA . ASP A 1 184 ? 23.364 12.563 4.291 1.00 42.81 184 ASP A CA 1
ATOM 1495 C C . ASP A 1 184 ? 23.139 11.069 3.961 1.00 42.81 184 ASP A C 1
ATOM 1497 O O . ASP A 1 184 ? 23.797 10.502 3.088 1.00 42.81 184 ASP A O 1
ATOM 1501 N N . ARG A 1 185 ? 22.254 10.361 4.676 1.00 42.56 185 ARG A N 1
ATOM 1502 C CA . ARG A 1 185 ? 22.025 8.919 4.471 1.00 42.56 185 ARG A CA 1
ATOM 1503 C C . ARG A 1 185 ? 20.765 8.670 3.655 1.00 42.56 185 ARG A C 1
ATOM 1505 O O . ARG A 1 185 ? 19.752 9.317 3.866 1.00 42.56 185 ARG A O 1
ATOM 1512 N N . SER A 1 186 ? 20.818 7.700 2.742 1.00 36.44 186 SER A N 1
ATOM 1513 C CA . SER A 1 186 ? 19.703 7.342 1.858 1.00 36.44 186 SER A CA 1
ATOM 1514 C C . SER A 1 186 ? 18.487 6.786 2.619 1.00 36.44 186 SER A C 1
ATOM 1516 O O . SER A 1 186 ? 18.622 6.111 3.641 1.00 36.44 186 SER A O 1
ATOM 1518 N N . ALA A 1 187 ? 17.289 7.024 2.069 1.00 37.53 187 ALA A N 1
ATOM 1519 C CA . ALA A 1 187 ? 15.959 6.740 2.634 1.00 37.53 187 ALA A CA 1
ATOM 1520 C C . ALA A 1 187 ? 15.634 5.260 2.968 1.00 37.53 187 ALA A C 1
ATOM 1522 O O . ALA A 1 187 ? 14.494 4.933 3.295 1.00 37.53 187 ALA A O 1
ATOM 1523 N N . SER A 1 188 ? 16.610 4.348 2.906 1.00 28.89 188 SER A N 1
ATOM 1524 C CA . SER A 1 188 ? 16.432 2.910 3.162 1.00 28.89 188 SER A CA 1
ATOM 1525 C C . SER A 1 188 ? 16.721 2.478 4.605 1.00 28.89 188 SER A C 1
ATOM 1527 O O . SER A 1 188 ? 16.407 1.347 4.989 1.00 28.89 188 SER A O 1
ATOM 1529 N N . SER A 1 189 ? 17.293 3.341 5.451 1.00 28.73 189 SER A N 1
ATOM 1530 C CA . SER A 1 189 ? 17.583 2.950 6.830 1.00 28.73 189 SER A CA 1
ATOM 1531 C C . SER A 1 189 ? 16.330 3.047 7.702 1.00 28.73 189 SER A C 1
ATOM 1533 O O . SER A 1 189 ? 15.899 4.147 8.049 1.00 28.73 189 SER A O 1
ATOM 1535 N N . LYS A 1 190 ? 15.779 1.894 8.120 1.00 27.84 190 LYS A N 1
ATOM 1536 C CA . LYS A 1 190 ? 14.876 1.809 9.287 1.00 27.84 190 LYS A CA 1
ATOM 1537 C C . LYS A 1 190 ? 15.439 2.705 10.401 1.00 27.84 190 LYS A C 1
ATOM 1539 O O . LYS A 1 190 ? 16.655 2.641 10.615 1.00 27.84 190 LYS A O 1
ATOM 1544 N N . PRO A 1 191 ? 14.623 3.488 11.135 1.00 34.00 191 PRO A N 1
ATOM 1545 C CA . PRO A 1 191 ? 15.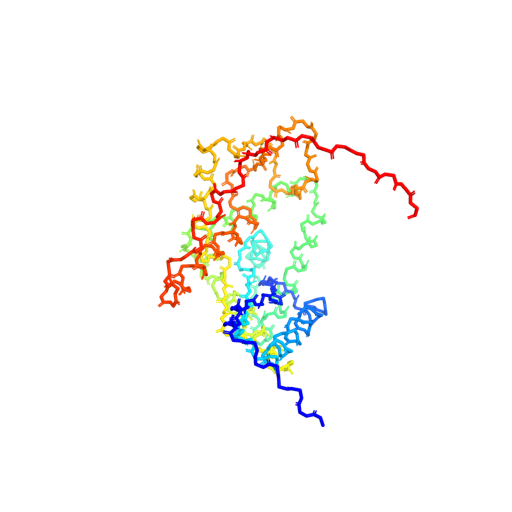133 4.242 12.270 1.00 34.00 191 PRO A CA 1
ATOM 1546 C C . PRO A 1 191 ? 15.800 3.249 13.224 1.00 34.00 191 PRO A C 1
ATOM 1548 O O . PRO A 1 191 ? 15.142 2.404 13.836 1.00 34.00 191 PRO A O 1
ATOM 1551 N N . ARG A 1 192 ? 17.136 3.292 13.306 1.00 30.44 192 ARG A N 1
ATOM 1552 C CA . ARG A 1 192 ? 17.845 2.582 14.368 1.00 30.44 192 ARG A CA 1
ATOM 1553 C C . ARG A 1 192 ? 17.330 3.160 15.682 1.00 30.44 192 ARG A C 1
ATOM 1555 O O . ARG A 1 192 ? 17.129 4.370 15.792 1.00 30.44 192 ARG A O 1
ATOM 1562 N N . LYS A 1 193 ? 17.131 2.286 16.676 1.00 35.56 193 LYS A N 1
ATOM 1563 C CA . LYS A 1 193 ? 17.013 2.681 18.087 1.00 35.56 193 LYS A CA 1
ATOM 1564 C C . LYS A 1 193 ? 17.993 3.832 18.343 1.00 35.56 193 LYS A C 1
ATOM 1566 O O . LYS A 1 193 ? 19.150 3.682 17.962 1.00 35.56 193 LYS A O 1
ATOM 1571 N N . ARG A 1 194 ? 17.486 4.943 18.905 1.00 39.41 194 ARG A N 1
ATOM 1572 C CA . ARG A 1 194 ? 18.211 6.140 19.387 1.00 39.41 194 ARG A CA 1
ATOM 1573 C C . ARG A 1 194 ? 19.701 6.137 19.016 1.00 39.41 194 ARG A C 1
ATOM 1575 O O . ARG A 1 194 ? 20.484 5.447 19.664 1.00 39.41 194 ARG A O 1
ATOM 1582 N N . SER A 1 195 ? 20.094 6.915 18.003 1.00 38.81 195 SER A N 1
ATOM 1583 C CA . SER A 1 195 ? 21.518 7.174 17.772 1.00 38.81 195 SER A CA 1
ATOM 1584 C C . SER A 1 195 ? 22.108 7.773 19.046 1.00 38.81 195 SER A C 1
ATOM 1586 O O . SER A 1 195 ? 21.651 8.822 19.494 1.00 38.81 195 SER A O 1
ATOM 1588 N N . THR A 1 196 ? 23.107 7.118 19.633 1.00 46.97 196 THR A N 1
ATOM 1589 C CA . THR A 1 196 ? 23.815 7.579 20.840 1.00 46.97 196 THR A CA 1
ATOM 1590 C C . THR A 1 196 ? 24.548 8.907 20.636 1.00 46.97 196 THR A C 1
ATOM 1592 O O . THR A 1 196 ? 24.981 9.514 21.608 1.00 46.97 196 THR A O 1
ATOM 1595 N N . SER A 1 197 ? 24.667 9.374 19.390 1.00 53.69 197 SER A N 1
ATOM 1596 C CA . SER A 1 197 ? 25.318 10.632 19.018 1.00 53.69 197 SER A CA 1
ATOM 1597 C C . SER A 1 197 ? 24.380 11.842 18.920 1.00 53.69 197 SER A C 1
ATOM 1599 O O . SER A 1 197 ? 24.868 12.961 18.792 1.00 53.69 197 SER A O 1
ATOM 1601 N N . LEU A 1 198 ? 23.055 11.649 18.932 1.00 49.91 198 LEU A N 1
ATOM 1602 C CA . LEU A 1 198 ? 22.090 12.746 18.806 1.00 49.91 198 LEU A CA 1
ATOM 1603 C C . LEU A 1 198 ? 21.500 13.106 20.175 1.00 49.91 198 LEU A C 1
ATOM 1605 O O . LEU A 1 198 ? 21.179 12.203 20.955 1.00 49.91 198 LEU A O 1
ATOM 1609 N N . PRO A 1 199 ? 21.306 14.405 20.474 1.00 52.16 199 PRO A N 1
ATOM 1610 C CA . PRO A 1 199 ? 20.628 14.804 21.695 1.00 52.16 199 PRO A CA 1
ATOM 1611 C C . PRO A 1 199 ? 19.222 14.181 21.746 1.00 52.16 199 PRO A C 1
ATOM 1613 O O . PRO A 1 199 ? 18.577 14.028 20.707 1.00 52.16 199 PRO A O 1
ATOM 1616 N N . PRO A 1 200 ? 18.710 13.841 22.943 1.00 53.72 200 PRO A N 1
ATOM 1617 C CA . PRO A 1 200 ? 17.542 12.969 23.125 1.00 53.72 200 PRO A CA 1
ATOM 1618 C C . PRO A 1 200 ? 16.229 13.478 22.507 1.00 53.72 200 PRO A C 1
ATOM 1620 O O . PRO A 1 200 ? 15.273 12.704 22.442 1.00 53.72 200 PRO A O 1
ATOM 1623 N N . ASN A 1 201 ? 16.197 14.735 22.052 1.00 60.53 201 ASN A N 1
ATOM 1624 C CA . ASN A 1 201 ? 15.040 15.420 21.478 1.00 60.53 201 ASN A CA 1
ATOM 1625 C C . ASN A 1 201 ? 15.133 15.624 19.955 1.00 60.53 201 ASN A C 1
ATOM 1627 O O . ASN A 1 201 ? 14.239 16.250 19.390 1.00 60.53 201 ASN A O 1
ATOM 1631 N N . LYS A 1 202 ? 16.195 15.138 19.297 1.00 52.81 202 LYS A N 1
ATOM 1632 C CA . LYS A 1 202 ? 16.397 15.313 17.853 1.00 52.81 202 LYS A CA 1
ATOM 1633 C C . LYS A 1 202 ? 16.166 14.014 17.088 1.00 52.81 202 LYS A C 1
ATOM 1635 O O . LYS A 1 202 ? 16.623 12.947 17.499 1.00 52.81 202 LYS A O 1
ATOM 1640 N N . ILE A 1 203 ? 15.464 14.115 15.963 1.00 61.16 203 ILE A N 1
ATOM 1641 C CA . ILE A 1 203 ? 15.173 12.997 15.061 1.00 61.16 203 ILE A CA 1
ATOM 1642 C C . ILE A 1 203 ? 15.862 13.272 13.729 1.00 61.16 203 ILE A C 1
ATOM 1644 O O . ILE A 1 203 ? 15.696 14.333 13.137 1.00 61.16 203 ILE A O 1
ATOM 1648 N N . SER A 1 204 ? 16.651 12.312 13.259 1.00 54.34 204 SER A N 1
ATOM 1649 C CA . SER A 1 204 ? 17.314 12.427 11.966 1.00 54.34 204 SER A CA 1
ATOM 1650 C C . SER A 1 204 ? 16.384 11.985 10.836 1.00 54.34 204 SER A C 1
ATOM 1652 O O . SER A 1 204 ? 15.732 10.943 10.954 1.00 54.34 204 SER A O 1
ATOM 1654 N N . ILE A 1 205 ? 16.328 12.771 9.760 1.00 56.28 205 ILE A N 1
ATOM 1655 C CA . ILE A 1 205 ? 15.559 12.471 8.546 1.00 56.28 205 ILE A CA 1
ATOM 1656 C C . ILE A 1 205 ? 16.449 12.592 7.300 1.00 56.28 205 ILE A C 1
ATOM 1658 O O . ILE A 1 205 ? 17.399 13.374 7.276 1.00 56.28 205 ILE A O 1
ATOM 1662 N N . SER A 1 206 ? 16.158 11.794 6.273 1.00 48.62 206 SER A N 1
ATOM 1663 C CA . SER A 1 206 ? 16.909 11.745 5.012 1.00 48.62 206 SER A CA 1
ATOM 1664 C C . SER A 1 206 ? 16.165 12.448 3.876 1.00 48.62 206 SER A C 1
ATOM 1666 O O . SER A 1 206 ? 14.982 12.165 3.670 1.00 48.62 206 SER A O 1
ATOM 1668 N N . ASN A 1 207 ? 16.867 13.275 3.093 1.00 50.62 207 ASN A N 1
ATOM 1669 C CA . ASN A 1 207 ? 16.405 13.867 1.824 1.00 50.62 207 ASN A CA 1
ATOM 1670 C C . ASN A 1 207 ? 15.031 14.547 1.872 1.00 50.62 207 ASN A C 1
ATOM 1672 O O . ASN A 1 207 ? 14.270 14.460 0.910 1.00 50.62 207 ASN A O 1
ATOM 1676 N N . LYS A 1 208 ? 14.682 15.178 3.000 1.00 50.50 208 LYS A N 1
ATOM 1677 C CA . LYS A 1 208 ? 13.414 15.903 3.202 1.00 50.50 208 LYS A CA 1
ATOM 1678 C C . LYS A 1 208 ? 12.137 15.116 2.875 1.00 50.50 208 LYS A C 1
ATOM 1680 O O . LYS A 1 208 ? 11.072 15.702 2.944 1.00 50.50 208 LYS A O 1
ATOM 1685 N N . CYS A 1 209 ? 12.198 13.820 2.574 1.00 48.25 209 CYS A N 1
ATOM 1686 C CA . CYS A 1 209 ? 11.040 13.056 2.130 1.00 48.25 209 CYS A CA 1
ATOM 1687 C C . CYS A 1 209 ? 10.117 12.741 3.308 1.00 48.25 209 CYS A C 1
ATOM 1689 O O . CYS A 1 209 ? 10.575 12.357 4.392 1.00 48.25 209 CYS A O 1
ATOM 1691 N N . SER A 1 210 ? 8.805 12.825 3.075 1.00 55.03 210 SER A N 1
ATOM 1692 C CA . SER A 1 210 ? 7.795 12.338 4.013 1.00 55.03 210 SER A CA 1
ATOM 1693 C C . SER A 1 210 ? 7.894 10.815 4.156 1.00 55.03 210 SER A C 1
ATOM 1695 O O . SER A 1 210 ? 7.320 10.033 3.405 1.00 55.03 210 SER A O 1
ATOM 1697 N N . VAL A 1 211 ? 8.668 10.374 5.141 1.00 62.81 211 VAL A N 1
ATOM 1698 C CA . VAL A 1 211 ? 8.799 8.958 5.499 1.00 62.81 211 VAL A CA 1
ATOM 1699 C C . VAL A 1 211 ? 7.479 8.416 6.079 1.00 62.81 211 VAL A C 1
ATOM 1701 O O . VAL A 1 211 ? 6.708 9.191 6.654 1.00 62.81 211 VAL A O 1
ATOM 1704 N N . PRO A 1 212 ? 7.209 7.095 5.997 1.00 58.72 212 PRO A N 1
ATOM 1705 C CA . PRO A 1 212 ? 5.891 6.522 6.312 1.00 58.72 212 PRO A CA 1
ATOM 1706 C C . PRO A 1 212 ? 5.313 6.917 7.682 1.00 58.72 212 PRO A C 1
ATOM 1708 O O . PRO A 1 212 ? 4.112 7.129 7.828 1.00 58.72 212 PRO A O 1
ATOM 1711 N N . TRP A 1 213 ? 6.164 7.098 8.698 1.00 56.69 213 TRP A N 1
ATOM 1712 C CA . TRP A 1 213 ? 5.718 7.501 10.036 1.00 56.69 213 TRP A CA 1
ATOM 1713 C C . TRP A 1 213 ? 5.238 8.961 10.119 1.00 56.69 213 TRP A C 1
ATOM 1715 O O . TRP A 1 213 ? 4.379 9.271 10.944 1.00 56.69 213 TRP A O 1
ATOM 1725 N N . ILE A 1 214 ? 5.754 9.852 9.266 1.00 64.62 214 ILE A N 1
ATOM 1726 C CA . ILE A 1 214 ? 5.314 11.255 9.189 1.00 64.62 214 ILE A CA 1
ATOM 1727 C C . ILE A 1 214 ? 3.971 11.329 8.464 1.00 64.62 214 ILE A C 1
ATOM 1729 O O . ILE A 1 214 ? 3.078 12.034 8.929 1.00 64.62 214 ILE A O 1
ATOM 1733 N N . ARG A 1 215 ? 3.783 10.516 7.415 1.00 66.31 215 ARG A N 1
ATOM 1734 C CA . ARG A 1 215 ? 2.487 10.337 6.735 1.00 66.31 215 ARG A CA 1
ATOM 1735 C C . ARG A 1 215 ? 1.401 9.861 7.682 1.00 66.31 215 ARG A C 1
ATOM 1737 O O . ARG A 1 215 ? 0.340 10.476 7.798 1.00 66.31 215 ARG A O 1
ATOM 1744 N N . TRP A 1 216 ? 1.727 8.852 8.479 1.00 62.38 216 TRP A N 1
ATOM 1745 C CA . TRP A 1 216 ? 0.846 8.378 9.535 1.00 62.38 216 TRP A CA 1
ATOM 1746 C C . TRP A 1 216 ? 0.528 9.456 10.593 1.00 62.38 216 TRP A C 1
ATOM 1748 O O . TRP A 1 216 ? -0.623 9.606 11.012 1.00 62.38 216 TRP A O 1
ATOM 1758 N N . ALA A 1 217 ? 1.518 10.257 11.005 1.00 64.19 217 ALA A N 1
ATOM 1759 C CA . ALA A 1 217 ? 1.307 11.360 11.947 1.00 64.19 217 ALA A CA 1
ATOM 1760 C C . ALA A 1 217 ? 0.431 12.484 11.360 1.00 64.19 217 ALA A C 1
ATOM 1762 O O . ALA A 1 217 ? -0.415 13.031 12.075 1.00 64.19 217 ALA A O 1
ATOM 1763 N N . SER A 1 218 ? 0.598 12.795 10.071 1.00 64.56 218 SER A N 1
ATOM 1764 C CA . SER A 1 218 ? -0.221 13.764 9.338 1.00 64.56 218 SER A CA 1
ATOM 1765 C C . SER A 1 218 ? -1.687 13.338 9.309 1.00 64.56 218 SER A C 1
ATOM 1767 O O . SER A 1 218 ? -2.574 14.058 9.778 1.00 64.56 218 SER A O 1
ATOM 1769 N N . ARG A 1 219 ? -1.945 12.082 8.928 1.00 73.12 219 ARG A N 1
ATOM 1770 C CA . ARG A 1 219 ? -3.293 11.509 8.969 1.00 73.12 219 ARG A CA 1
ATOM 1771 C C . ARG A 1 219 ? -3.907 11.576 10.368 1.00 73.12 219 ARG A C 1
ATOM 1773 O O . ARG A 1 219 ? -5.072 11.950 10.500 1.00 73.12 219 ARG A O 1
ATOM 1780 N N . ARG A 1 220 ? -3.146 11.273 11.429 1.00 64.50 220 ARG A N 1
ATOM 1781 C CA . ARG A 1 220 ? -3.649 11.404 12.810 1.00 64.50 220 ARG A CA 1
ATOM 1782 C C . ARG A 1 220 ? -4.134 12.823 13.125 1.00 64.50 220 ARG A C 1
ATOM 1784 O O . ARG A 1 220 ? -5.141 12.964 13.826 1.00 64.50 220 ARG A O 1
ATOM 1791 N N . ARG A 1 221 ? -3.479 13.869 12.596 1.00 62.47 221 ARG A N 1
ATOM 1792 C CA . ARG A 1 221 ? -3.962 15.259 12.717 1.00 62.47 221 ARG A CA 1
ATOM 1793 C C . ARG A 1 221 ? -5.276 15.469 11.962 1.00 62.47 221 ARG A C 1
ATOM 1795 O O . ARG A 1 221 ? -6.177 16.091 12.532 1.00 62.47 221 ARG A O 1
ATOM 1802 N N . ARG A 1 222 ? -5.421 14.917 10.748 1.00 61.91 222 ARG A N 1
ATOM 1803 C CA . ARG A 1 222 ? -6.688 14.955 9.994 1.00 61.91 222 ARG A CA 1
ATOM 1804 C C . ARG A 1 222 ? -7.808 14.276 10.757 1.00 61.91 222 ARG A C 1
ATOM 1806 O O . ARG A 1 222 ? -8.790 14.938 11.046 1.00 61.91 222 ARG A O 1
ATOM 1813 N N . THR A 1 223 ? -7.640 13.033 11.205 1.00 55.41 223 THR A N 1
ATOM 1814 C CA . THR A 1 223 ? -8.679 12.321 11.973 1.00 55.41 223 THR A CA 1
ATOM 1815 C C . THR A 1 223 ? -9.046 13.049 13.266 1.00 55.41 223 THR A C 1
ATOM 1817 O O . THR A 1 223 ? -10.212 13.096 13.640 1.00 55.41 223 THR A O 1
ATOM 1820 N N . ALA A 1 224 ? -8.078 13.701 13.921 1.00 54.78 224 ALA A N 1
ATOM 1821 C CA . ALA A 1 224 ? -8.342 14.545 15.086 1.00 54.78 224 ALA A CA 1
ATOM 1822 C C . ALA A 1 224 ? -9.067 15.859 14.742 1.00 54.78 224 ALA A C 1
ATOM 1824 O O . ALA A 1 224 ? -9.517 16.546 15.652 1.00 54.78 224 ALA A O 1
ATOM 1825 N N . THR A 1 225 ? -9.153 16.244 13.468 1.00 42.28 225 THR A N 1
ATOM 1826 C CA . THR A 1 225 ? -9.829 17.454 12.970 1.00 42.28 225 THR A CA 1
ATOM 1827 C C . THR A 1 225 ? -11.167 17.120 12.309 1.00 42.28 225 THR A C 1
ATOM 1829 O O . THR A 1 225 ? -12.143 17.815 12.554 1.00 42.28 225 THR A O 1
ATOM 1832 N N . THR A 1 226 ? -11.289 16.008 11.584 1.00 37.00 226 THR A N 1
ATOM 1833 C CA . THR A 1 226 ? -12.578 15.502 11.081 1.00 37.00 226 THR A CA 1
ATOM 1834 C C . THR A 1 226 ? -13.474 15.034 12.226 1.00 37.00 226 THR A C 1
ATOM 1836 O O . THR A 1 226 ? -14.675 15.265 12.195 1.00 37.00 226 THR A O 1
ATOM 1839 N N . CYS A 1 227 ? -12.898 14.492 13.307 1.00 33.25 227 CYS A N 1
ATOM 1840 C CA . CYS A 1 227 ? -13.636 14.272 14.552 1.00 33.25 227 CYS A CA 1
ATOM 1841 C C . CYS A 1 227 ? -13.992 15.578 15.293 1.00 33.25 227 CYS A C 1
ATOM 1843 O O . CYS A 1 227 ? -14.841 15.535 16.178 1.00 33.25 227 CYS A O 1
ATOM 1845 N N . ARG A 1 228 ? -13.407 16.749 14.966 1.00 29.69 228 ARG A N 1
ATOM 1846 C CA . ARG A 1 228 ? -13.695 18.010 15.687 1.00 29.69 228 ARG A CA 1
ATOM 1847 C C . ARG A 1 228 ? -15.078 18.587 15.450 1.00 29.69 228 ARG A C 1
ATOM 1849 O O . ARG A 1 228 ? -15.551 19.299 16.329 1.00 29.69 228 ARG A O 1
ATOM 1856 N N . THR A 1 229 ? -15.773 18.239 14.372 1.00 27.55 229 THR A N 1
ATOM 1857 C CA . THR A 1 229 ? -17.191 18.614 14.222 1.00 27.55 229 THR A CA 1
ATOM 1858 C C . THR A 1 229 ? -18.094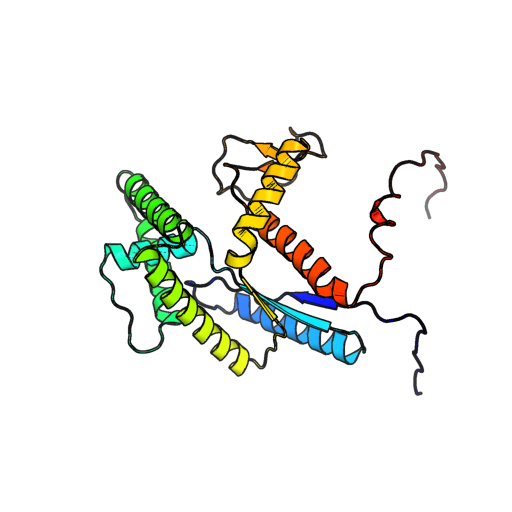 17.938 15.264 1.00 27.55 229 THR A C 1
ATOM 1860 O O . THR A 1 229 ? -19.208 18.400 15.483 1.00 27.55 229 THR A O 1
ATOM 1863 N N . ALA A 1 230 ? -17.587 16.932 15.989 1.00 30.20 230 ALA A N 1
ATOM 1864 C CA . ALA A 1 230 ? -18.213 16.339 17.172 1.00 30.20 230 ALA A CA 1
ATOM 1865 C C . ALA A 1 230 ? -17.436 16.593 18.487 1.00 30.20 230 ALA A C 1
ATOM 1867 O O . ALA A 1 230 ? -17.801 16.044 19.525 1.00 30.20 230 ALA A O 1
ATOM 1868 N N . TRP A 1 231 ? -16.343 17.372 18.476 1.00 30.53 231 TRP A N 1
ATOM 1869 C CA . TRP A 1 231 ? -15.486 17.583 19.653 1.00 30.53 231 TRP A CA 1
ATOM 1870 C C . TRP A 1 231 ? -15.383 19.067 20.023 1.00 30.53 231 TRP A C 1
ATOM 1872 O O . TRP A 1 231 ? -14.522 19.799 19.531 1.00 30.53 231 TRP A O 1
ATOM 1882 N N . SER A 1 232 ? -16.195 19.499 20.986 1.00 23.09 232 SER A N 1
ATOM 1883 C CA . SER A 1 232 ? -15.991 20.761 21.695 1.00 23.09 232 SER A CA 1
ATOM 1884 C C . SER A 1 232 ? -14.791 20.669 22.658 1.00 23.09 232 SER A C 1
ATOM 1886 O O . SER A 1 232 ? -14.849 20.035 23.708 1.00 23.09 232 SER A O 1
ATOM 1888 N N . CYS A 1 233 ? -13.687 21.308 22.271 1.00 28.89 233 CYS A N 1
ATOM 1889 C CA . CYS A 1 233 ? -12.844 22.191 23.095 1.00 28.89 233 CYS A CA 1
ATOM 1890 C C . CYS A 1 233 ? -12.441 21.786 24.543 1.00 28.89 233 CYS A C 1
ATOM 1892 O O . CYS A 1 233 ? -12.638 22.568 25.464 1.00 28.89 233 CYS A O 1
ATOM 1894 N N . SER A 1 234 ? -11.801 20.631 24.788 1.00 27.59 234 SER A N 1
ATOM 1895 C CA . SER A 1 234 ? -11.214 20.373 26.131 1.00 27.59 234 SER A CA 1
ATOM 1896 C C . SER A 1 234 ? -9.825 19.713 26.183 1.00 27.59 234 SER A C 1
ATOM 1898 O O . SER A 1 234 ? -9.169 19.783 27.226 1.00 27.59 234 SER A O 1
ATOM 1900 N N . LEU A 1 235 ? -9.317 19.096 25.109 1.00 29.88 235 LEU A N 1
ATOM 1901 C CA . LEU A 1 235 ? -8.077 18.304 25.212 1.00 29.88 235 LEU A CA 1
ATOM 1902 C C . LEU A 1 235 ? -6.778 19.021 24.806 1.00 29.88 235 LEU A C 1
ATOM 1904 O O . LEU A 1 235 ? -5.706 18.549 25.183 1.00 29.88 235 LEU A O 1
ATOM 1908 N N . MET A 1 236 ? -6.829 20.158 24.098 1.00 26.30 236 MET A N 1
ATOM 1909 C CA . MET A 1 236 ? -5.595 20.855 23.683 1.00 26.30 236 MET A CA 1
ATOM 1910 C C . MET A 1 236 ? -4.868 21.589 24.827 1.00 26.30 236 MET A C 1
ATOM 1912 O O . MET A 1 236 ? -3.691 21.907 24.676 1.00 26.30 236 MET A O 1
ATOM 1916 N N . GLU A 1 237 ? -5.494 21.778 25.992 1.00 28.97 237 GLU A N 1
ATOM 1917 C CA . GLU A 1 237 ? -4.832 22.380 27.164 1.00 28.97 237 GLU A CA 1
ATOM 1918 C C . GLU A 1 237 ? -4.083 21.369 28.044 1.00 28.97 237 GLU A C 1
ATOM 1920 O O . GLU A 1 237 ? -3.092 21.726 28.681 1.00 28.97 237 GLU A O 1
ATOM 1925 N N . ARG A 1 238 ? -4.452 20.080 28.034 1.00 29.78 238 ARG A N 1
ATOM 1926 C CA . ARG A 1 238 ? -3.839 19.094 28.950 1.00 29.78 238 ARG A CA 1
ATOM 1927 C C . ARG A 1 238 ? -2.483 18.553 28.492 1.00 29.78 238 ARG A C 1
ATOM 1929 O O . ARG A 1 238 ? -1.729 18.054 29.319 1.00 29.78 238 ARG A O 1
ATOM 1936 N N . CYS A 1 239 ? -2.104 18.731 27.225 1.00 27.89 239 CYS A N 1
ATOM 1937 C CA . CYS A 1 239 ? -0.739 18.433 26.766 1.00 27.89 239 CYS A CA 1
ATOM 1938 C C . CYS A 1 239 ? 0.283 19.545 27.082 1.00 27.89 239 CYS A C 1
ATOM 1940 O O . CYS A 1 239 ? 1.468 19.357 26.817 1.00 27.89 239 CYS A O 1
ATOM 1942 N N . ARG A 1 240 ? -0.129 20.683 27.669 1.00 29.20 240 ARG A N 1
ATOM 1943 C CA . ARG A 1 240 ? 0.787 21.770 28.075 1.00 29.20 240 ARG A CA 1
ATOM 1944 C C . ARG A 1 240 ? 1.290 21.687 29.526 1.00 29.20 240 ARG A C 1
ATOM 1946 O O . ARG A 1 240 ? 2.145 22.486 29.886 1.00 29.20 240 ARG A O 1
ATOM 1953 N N . LEU A 1 241 ? 0.850 20.717 30.336 1.00 28.31 241 LEU A N 1
ATOM 1954 C CA . LEU A 1 241 ? 1.145 20.658 31.7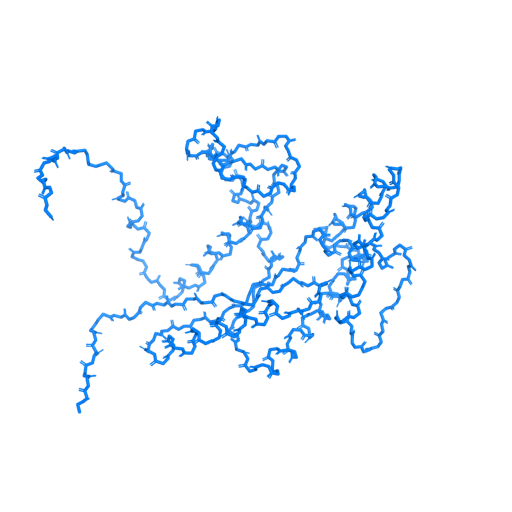82 1.00 28.31 241 LEU A CA 1
ATOM 1955 C C . LEU A 1 241 ? 1.943 19.423 32.245 1.00 28.31 241 LEU A C 1
ATOM 1957 O O . LEU A 1 241 ? 1.749 18.927 33.347 1.00 28.31 241 LEU A O 1
ATOM 1961 N N . VAL A 1 242 ? 2.904 18.954 31.444 1.00 29.84 242 VAL A N 1
ATOM 1962 C CA . VAL A 1 242 ? 3.987 18.085 31.952 1.00 29.84 242 VAL A CA 1
ATOM 1963 C C . VAL A 1 242 ? 5.333 18.748 31.666 1.00 29.84 242 VAL A C 1
ATOM 1965 O O . VAL A 1 242 ? 6.147 18.279 30.874 1.00 29.84 242 VAL A O 1
ATOM 1968 N N . LYS A 1 243 ? 5.548 19.907 32.292 1.00 29.55 243 LYS A N 1
ATOM 1969 C CA . LYS A 1 243 ? 6.872 20.502 32.482 1.00 29.55 243 LYS A CA 1
ATOM 1970 C C . LYS A 1 243 ? 6.985 20.973 33.929 1.00 29.55 243 LYS A C 1
ATOM 1972 O O . LYS A 1 243 ? 6.321 21.923 34.313 1.00 29.55 243 LYS A O 1
ATOM 1977 N N . GLY A 1 244 ? 7.865 20.308 34.676 1.00 31.58 244 GLY A N 1
ATOM 1978 C CA . GLY A 1 244 ? 8.558 20.872 35.832 1.00 31.58 244 GLY A CA 1
ATOM 1979 C C . GLY A 1 244 ? 7.788 20.926 37.148 1.00 31.58 244 GLY A C 1
ATOM 1980 O O . GLY A 1 244 ? 7.233 21.959 37.487 1.00 31.58 244 GLY A O 1
ATOM 1981 N N . THR A 1 245 ? 7.928 19.883 37.965 1.00 27.27 245 THR A N 1
ATOM 1982 C CA . THR A 1 245 ? 8.065 20.061 39.418 1.00 27.27 245 THR A CA 1
ATOM 1983 C C . THR A 1 245 ? 9.134 19.103 39.930 1.00 27.27 245 THR A C 1
ATOM 1985 O O . THR A 1 245 ? 8.947 17.890 39.979 1.00 27.27 245 THR A O 1
ATOM 1988 N N . SER A 1 246 ? 10.284 19.675 40.259 1.00 28.33 246 SER A N 1
ATOM 1989 C CA . SER A 1 246 ? 11.353 19.094 41.059 1.00 28.33 246 SER A CA 1
ATOM 1990 C C . SER A 1 246 ? 10.935 19.019 42.530 1.00 28.33 246 SER A C 1
ATOM 1992 O O . SER A 1 246 ? 10.589 20.054 43.093 1.00 28.33 246 SER A O 1
ATOM 1994 N N . SER A 1 247 ? 11.024 17.848 43.164 1.00 26.05 247 SER A N 1
ATOM 1995 C CA . SER A 1 247 ? 11.353 17.704 44.595 1.00 26.05 247 SER A CA 1
ATOM 1996 C C . SER A 1 247 ? 11.561 16.219 44.951 1.00 26.05 247 SER A C 1
ATOM 1998 O O . SER A 1 247 ? 10.820 15.381 44.431 1.00 26.05 247 SER A O 1
ATOM 2000 N N . PRO A 1 248 ? 12.559 15.870 45.789 1.00 31.75 248 PRO A N 1
ATOM 2001 C CA . PRO A 1 248 ? 12.953 14.498 46.075 1.00 31.75 248 PRO A CA 1
ATOM 2002 C C . PRO A 1 248 ? 12.266 13.961 47.337 1.00 31.75 248 PRO A C 1
ATOM 2004 O O . PRO A 1 248 ? 12.313 14.591 48.387 1.00 31.75 248 PRO A O 1
ATOM 2007 N N . LEU A 1 249 ? 11.729 12.744 47.273 1.00 26.17 249 LEU A N 1
ATOM 2008 C CA . LEU A 1 249 ? 11.567 11.896 48.453 1.00 26.17 249 LEU A CA 1
ATOM 2009 C C . LEU A 1 249 ? 12.005 10.480 48.088 1.00 26.17 249 LEU A C 1
ATOM 2011 O O . LEU A 1 249 ? 11.274 9.688 47.501 1.00 26.17 249 LEU A O 1
ATOM 2015 N N . ALA A 1 250 ? 13.274 10.233 48.393 1.00 27.17 250 ALA A N 1
ATOM 2016 C CA . ALA A 1 250 ? 13.855 8.915 48.518 1.00 27.17 250 ALA A CA 1
ATOM 2017 C C . ALA A 1 250 ? 13.381 8.249 49.824 1.00 27.17 250 ALA A C 1
ATOM 2019 O O . ALA A 1 250 ? 13.075 8.933 50.798 1.00 27.17 250 ALA A O 1
ATOM 2020 N N . ASN A 1 251 ? 13.465 6.916 49.823 1.00 26.41 251 ASN A N 1
ATOM 2021 C CA . ASN A 1 251 ? 13.457 5.983 50.956 1.00 26.41 251 ASN A CA 1
ATOM 2022 C C . ASN A 1 251 ? 12.097 5.503 51.490 1.00 26.41 251 ASN A C 1
ATOM 2024 O O . ASN A 1 251 ? 11.444 6.170 52.281 1.00 26.41 251 ASN A O 1
ATOM 2028 N N . CYS A 1 252 ? 11.754 4.265 51.121 1.00 24.77 252 CYS A N 1
ATOM 2029 C CA . CYS A 1 252 ? 11.566 3.130 52.043 1.00 24.77 252 CYS A CA 1
ATOM 2030 C C . CYS A 1 252 ? 11.414 1.858 51.184 1.00 24.77 252 CYS A C 1
ATOM 2032 O O . CYS A 1 252 ? 10.464 1.739 50.422 1.00 24.77 252 CYS A O 1
ATOM 2034 N N . VAL A 1 253 ? 12.501 1.106 50.990 1.00 27.56 253 VAL A N 1
ATOM 2035 C CA . VAL A 1 253 ? 12.841 -0.148 51.696 1.00 27.56 253 VAL A CA 1
ATOM 2036 C C . VAL A 1 253 ? 11.939 -1.327 51.300 1.00 27.56 253 VAL A C 1
ATOM 2038 O O . VAL A 1 253 ? 10.737 -1.344 51.522 1.00 27.56 253 VAL A O 1
ATOM 2041 N N . SER A 1 254 ? 12.624 -2.307 50.717 1.00 29.00 254 SER A N 1
ATOM 2042 C CA . SER A 1 254 ? 12.290 -3.707 50.469 1.00 29.00 254 SER A CA 1
ATOM 2043 C C . SER A 1 254 ? 11.454 -4.417 51.540 1.00 29.00 254 SER A C 1
ATOM 2045 O O . SER A 1 254 ? 11.848 -4.431 52.708 1.00 29.00 254 SER A O 1
ATOM 2047 N N . ALA A 1 255 ? 10.429 -5.136 51.082 1.00 31.67 255 ALA A N 1
ATOM 2048 C CA . ALA A 1 255 ? 10.089 -6.514 51.450 1.00 31.67 255 ALA A CA 1
ATOM 2049 C C . ALA A 1 255 ? 9.223 -7.114 50.330 1.00 31.67 255 ALA A C 1
ATOM 2051 O O . ALA A 1 255 ? 8.370 -6.365 49.801 1.00 31.67 255 ALA A O 1
#

Secondary structure (DSSP, 8-state):
-------SSPPPPEEEE---PBTTS---HHHHHHHHHHHHHHHHHHHTT--EEEEEEEB--SHHHHHHHHHHHHHT----SS-HHHHHHHHHHHHHHHHHH--TTHHHHHHHHHHHHHHHHHTT-SHHHHHHHHHHHHHHHHHHHHHHHHT---SEEEEGGGTHHHHHHHHHHHHHTTSEEEESS-TT----S--TTS-TT-EEEETT---HHHHHHHHHHHHHHHGGGG--S-STTGGG--S------------

Foldseek 3Di:
DPPPPPDVDAADEEEFEWLAEEFLADDDVVSVVRLVVRQVVQVVCVVVVHNYAYEYEYNLADLLLLLLLLQCVVVVPDADPPPRRVVSNVSSVVSVCCQVVDDPVCNVVSVVSSVVLRVCCVVCDDDSVVVSVVSRVSRVVVVVVVCVVVVGDHPYYHYLVVQQVVLLVVLVVCVVVQQEDEDADDPPDDPDDDDPPDDPRHDYDYPSGSDPVSSVVSVVVVVVVVCVVVDPDDDPVVVVPPDDDDDDDDDDDDD